Protein AF-0000000070993939 (afdb_homodimer)

pLDDT: mean 85.96, std 11.98, range [47.19, 97.12]

Foldseek 3Di:
DAKWKKKKKWAAQAADDDPDDPDDPVLQDDDQQPDDDDLPDPQSKDKAWDDCVRRVNCGGRRMIMIMMIHHDQHKDDKDADQTKMKMATQADKWWKWWADPVRDTDIDIDHHGDMDIDHHGTIIIIGD/DAKWKKKKKWAAQAADDDPDDPDDPVLQDDDQQPDDDDLPDPQSKDKAWDDCVRRVNCGGRRMIMIMMIHHDQHKDDKDADQTKMKMATQADKWWKWWADPVRDTDIDIDHHGDMDIDHHGTIIIIGD

Nearest PDB structures (foldseek):
  2uya-assembly1_A  TM=9.118E-01  e=3.464E-02  Bacillus subtilis
  2uyb-assembly1_A  TM=9.467E-01  e=5.667E-02  Bacillus subtilis
  2v09-assembly1_A  TM=9.123E-01  e=4.082E-02  Bacillus subtilis
  4met-assembly1_A  TM=9.064E-01  e=4.553E-02  Bacillus subtilis subsp. subtilis str. 168
  6tzp-assembly1_A  TM=9.103E-01  e=4.553E-02  Bacillus subtilis

Sequence (256 aa):
MGKVQATTLRYASRFRCRNPVNLEADDFVFSGLGVAGNTSNIFGVAVTFAIDLTFPALNGLGLSMSRLDVGVGGVVPIHSHGVSKLILVIEGLILAGFIDSNDQVYYETLTKGDIMIFPQSLRTSLPSMGKVQATTLRYASRFRCRNPVNLEADDFVFSGLGVAGNTSNIFGVAVTFAIDLTFPALNGLGLSMSRLDVGVGGVVPIHSHGVSKLILVIEGLILAGFIDSNDQVYYETLTKGDIMIFPQSLRTSLPS

Radius of gyration: 17.95 Å; Cα contacts (8 Å, |Δi|>4): 680; chains: 2; bounding box: 43×51×42 Å

Secondary structure (DSSP, 8-state):
---EEEEEEEE-S--------S--GGGGEE-GGGSPPP--STT-EEEEEE-TTT-GGGTTTTEEEEEEEE-TT-EEEEEE-SSEEEEEEEESEEEEEEE-TT--EEEEEEETT-EEEE-TT-EEEEE-/---EEEEEEEE----------S--GGGGEE-GGGSPPP--STT-EEEEEE-TTT-GGGTTTTEEEEEEEE-TT-EEEEE--SSEEEEEEEESEEEEEEE-TT--EEEEEEETT-EEEE-TT-EEEEE-

InterPro domains:
  IPR001929 Germin [cd02241] (10-122)
  IPR006045 Cupin 1 [PF00190] (32-122)
  IPR006045 Cupin 1 [SM00835] (31-128)
  IPR011051 RmlC-like cupin domain superfamily [SSF51182] (11-120)
  IPR014710 RmlC-like jelly roll fold [G3DSA:2.60.120.10] (3-125)

Organism: Chenopodium quinoa (NCBI:txid63459)

Structure (mmCIF, N/CA/C/O backbone):
data_AF-0000000070993939-model_v1
#
loop_
_entity.id
_entity.type
_entity.pdbx_description
1 polymer 'Cupin type-1 domain-containing protein'
#
loop_
_atom_site.group_PDB
_atom_site.id
_atom_site.type_symbol
_atom_site.label_atom_id
_atom_site.label_alt_id
_atom_site.label_comp_id
_atom_site.label_asym_id
_atom_site.label_entity_id
_atom_site.label_seq_id
_atom_site.pdbx_PDB_ins_code
_atom_site.Cartn_x
_atom_site.Cartn_y
_atom_site.Cartn_z
_atom_site.occupancy
_atom_site.B_iso_or_equiv
_atom_site.auth_seq_id
_atom_site.auth_comp_id
_atom_site.auth_asym_id
_atom_site.auth_atom_id
_atom_site.pdbx_PDB_model_num
ATOM 1 N N . MET A 1 1 ? 13.008 -12.258 -16.656 1 62.44 1 MET A N 1
ATOM 2 C CA . MET A 1 1 ? 12.289 -11.094 -16.141 1 62.44 1 MET A CA 1
ATOM 3 C C . MET A 1 1 ? 13.203 -10.188 -15.336 1 62.44 1 MET A C 1
ATOM 5 O O . MET A 1 1 ? 14.258 -10.633 -14.859 1 62.44 1 MET A O 1
ATOM 9 N N . GLY A 1 2 ? 13.289 -8.898 -15.562 1 75.88 2 GLY A N 1
ATOM 10 C CA . GLY A 1 2 ? 14.195 -7.957 -14.914 1 75.88 2 GLY A CA 1
ATOM 11 C C . GLY A 1 2 ? 13.93 -7.805 -13.43 1 75.88 2 GLY A C 1
ATOM 12 O O . GLY A 1 2 ? 13.297 -8.664 -12.812 1 75.88 2 GLY A O 1
ATOM 13 N N . LYS A 1 3 ? 14.648 -6.922 -12.797 1 89.94 3 LYS A N 1
ATOM 14 C CA . LYS A 1 3 ? 14.492 -6.625 -11.375 1 89.94 3 LYS A CA 1
ATOM 15 C C . LYS A 1 3 ? 13.102 -6.074 -11.078 1 89.94 3 LYS A C 1
ATOM 17 O O . LYS A 1 3 ? 12.547 -5.309 -11.875 1 89.94 3 LYS A O 1
ATOM 22 N N . VAL A 1 4 ? 12.523 -6.613 -9.977 1 93.88 4 VAL A N 1
ATOM 23 C CA . VAL A 1 4 ? 11.203 -6.16 -9.57 1 93.88 4 VAL A CA 1
ATOM 24 C C . VAL A 1 4 ? 11.25 -5.613 -8.148 1 93.88 4 VAL A C 1
ATOM 26 O O . VAL A 1 4 ? 11.969 -6.145 -7.293 1 93.88 4 VAL A O 1
ATOM 29 N N . GLN A 1 5 ? 10.57 -4.5 -7.941 1 95.38 5 GLN A N 1
ATOM 30 C CA . GLN A 1 5 ? 10.234 -4.023 -6.605 1 95.38 5 GLN A CA 1
ATOM 31 C C . GLN A 1 5 ? 8.727 -4.016 -6.391 1 95.38 5 GLN A C 1
ATOM 33 O O . GLN A 1 5 ? 7.977 -3.488 -7.219 1 95.38 5 GLN A O 1
ATOM 38 N N . ALA A 1 6 ? 8.32 -4.617 -5.293 1 96.44 6 ALA A N 1
ATOM 39 C CA . ALA A 1 6 ? 6.898 -4.574 -4.949 1 96.44 6 ALA A CA 1
ATOM 40 C C . ALA A 1 6 ? 6.703 -4.301 -3.461 1 96.44 6 ALA A C 1
ATOM 42 O O . ALA A 1 6 ? 7.609 -4.527 -2.658 1 96.44 6 ALA A O 1
ATOM 43 N N . THR A 1 7 ? 5.582 -3.719 -3.201 1 95.25 7 THR A N 1
ATOM 44 C CA . THR A 1 7 ? 5.141 -3.604 -1.814 1 95.25 7 THR A CA 1
ATOM 45 C C . THR A 1 7 ? 3.98 -4.555 -1.535 1 95.25 7 THR A C 1
ATOM 47 O O . THR A 1 7 ? 3.031 -4.629 -2.316 1 95.25 7 THR A O 1
ATOM 50 N N . THR A 1 8 ? 4.105 -5.254 -0.45 1 92.44 8 THR A N 1
ATOM 51 C CA . THR A 1 8 ? 3.045 -6.176 -0.06 1 92.44 8 THR A CA 1
ATOM 52 C C . THR A 1 8 ? 2.354 -5.699 1.214 1 92.44 8 THR A C 1
ATOM 54 O O . THR A 1 8 ? 3.014 -5.234 2.146 1 92.44 8 THR A O 1
ATOM 57 N N . LEU A 1 9 ? 1.045 -5.871 1.205 1 89.81 9 LEU A N 1
ATOM 58 C CA . LEU A 1 9 ? 0.217 -5.559 2.363 1 89.81 9 LEU A CA 1
ATOM 59 C C . LEU A 1 9 ? -0.5 -6.805 2.875 1 89.81 9 LEU A C 1
ATOM 61 O O . LEU A 1 9 ? -1.103 -7.543 2.092 1 89.81 9 LEU A O 1
ATOM 65 N N . ARG A 1 10 ? -0.349 -6.973 4.234 1 84.06 10 ARG A N 1
ATOM 66 C CA . ARG A 1 10 ? -1.095 -8.031 4.902 1 84.06 10 ARG A CA 1
ATOM 67 C C . ARG A 1 10 ? -2.084 -7.457 5.91 1 84.06 10 ARG A C 1
ATOM 69 O O . ARG A 1 10 ? -1.748 -6.539 6.66 1 84.06 10 ARG A O 1
ATOM 76 N N . TYR A 1 11 ? -3.244 -7.945 5.93 1 74.06 11 TYR A N 1
ATOM 77 C CA . TYR A 1 11 ? -4.297 -7.371 6.758 1 74.06 11 TYR A CA 1
ATOM 78 C C . TYR A 1 11 ? -4.828 -8.398 7.754 1 74.06 11 TYR A C 1
ATOM 80 O O . TYR A 1 11 ? -5.281 -9.477 7.363 1 74.06 11 TYR A O 1
ATOM 88 N N . ALA A 1 12 ? -4.418 -8.047 9.047 1 62.53 12 ALA A N 1
ATOM 89 C CA . ALA A 1 12 ? -4.938 -8.891 10.117 1 62.53 12 ALA A CA 1
ATOM 90 C C . ALA A 1 12 ? -5.961 -8.125 10.961 1 62.53 12 ALA A C 1
ATOM 92 O O . ALA A 1 12 ? -5.902 -6.898 11.062 1 62.53 12 ALA A O 1
ATOM 93 N N . SER A 1 13 ? -7.012 -8.695 11.43 1 50.69 13 SER A N 1
ATOM 94 C CA . SER A 1 13 ? -8.117 -8.133 12.203 1 50.69 13 SER A CA 1
ATOM 95 C C . SER A 1 13 ? -7.664 -7.734 13.602 1 50.69 13 SER A C 1
ATOM 97 O O . SER A 1 13 ? -8.43 -7.133 14.359 1 50.69 13 SER A O 1
ATOM 99 N N . ARG A 1 14 ? -6.527 -8.125 14.18 1 49.19 14 ARG A N 1
ATOM 100 C CA . ARG A 1 14 ? -6.406 -7.934 15.617 1 49.19 14 ARG A CA 1
ATOM 101 C C . ARG A 1 14 ? -5.578 -6.695 15.945 1 49.19 14 ARG A C 1
ATOM 103 O O . ARG A 1 14 ? -4.664 -6.34 15.195 1 49.19 14 ARG A O 1
ATOM 110 N N . PHE A 1 15 ? -6.09 -5.816 16.922 1 48.22 15 PHE A N 1
ATOM 111 C CA . PHE A 1 15 ? -5.582 -4.512 17.312 1 48.22 15 PHE A CA 1
ATOM 112 C C . PHE A 1 15 ? -4.789 -4.609 18.609 1 48.22 15 PHE A C 1
ATOM 114 O O . PHE A 1 15 ? -5.195 -5.309 19.547 1 48.22 15 PHE A O 1
ATOM 121 N N . ARG A 1 16 ? -3.449 -4.438 18.562 1 47.34 16 ARG A N 1
ATOM 122 C CA . ARG A 1 16 ? -2.863 -4.18 19.875 1 47.34 16 ARG A CA 1
ATOM 123 C C . ARG A 1 16 ? -2.76 -2.682 20.141 1 47.34 16 ARG A C 1
ATOM 125 O O . ARG A 1 16 ? -2.41 -1.908 19.25 1 47.34 16 ARG A O 1
ATOM 132 N N . CYS A 1 17 ? -3.316 -2.049 21.125 1 50.47 17 CYS A N 1
ATOM 133 C CA . CYS A 1 17 ? -3.307 -0.638 21.5 1 50.47 17 CYS A CA 1
ATOM 134 C C . CYS A 1 17 ? -2.076 -0.302 22.328 1 50.47 17 CYS A C 1
ATOM 136 O O . CYS A 1 17 ? -1.688 -1.073 23.203 1 50.47 17 CYS A O 1
ATOM 138 N N . ARG A 1 18 ? -1.203 0.491 21.719 1 53.56 18 ARG A N 1
ATOM 139 C CA . ARG A 1 18 ? -0.141 0.984 22.594 1 53.56 18 ARG A CA 1
ATOM 140 C C . ARG A 1 18 ? -0.495 2.352 23.172 1 53.56 18 ARG A C 1
ATOM 142 O O . ARG A 1 18 ? -1.236 3.117 22.547 1 53.56 18 ARG A O 1
ATOM 149 N N . ASN A 1 19 ? -0.344 2.584 24.406 1 53.5 19 ASN A N 1
ATOM 150 C CA . ASN A 1 19 ? -0.506 3.834 25.141 1 53.5 19 ASN A CA 1
ATOM 151 C C . ASN A 1 19 ? 0.637 4.805 24.859 1 53.5 19 ASN A C 1
ATOM 153 O O . ASN A 1 19 ? 1.684 4.746 25.5 1 53.5 19 ASN A O 1
ATOM 157 N N . PRO A 1 20 ? 0.606 5.539 23.656 1 56.12 20 PRO A N 1
ATOM 158 C CA . PRO A 1 20 ? 1.874 6.238 23.438 1 56.12 20 PRO A CA 1
ATOM 159 C C . PRO A 1 20 ? 1.976 7.539 24.234 1 56.12 20 PRO A C 1
ATOM 161 O O . PRO A 1 20 ? 1.04 8.344 24.234 1 56.12 20 PRO A O 1
ATOM 164 N N . VAL A 1 21 ? 2.801 7.633 25.188 1 64.62 21 VAL A N 1
ATOM 165 C CA . VAL A 1 21 ? 3.203 8.891 25.797 1 64.62 21 VAL A CA 1
ATOM 166 C C . VAL A 1 21 ? 4.344 9.516 25 1 64.62 21 VAL A C 1
ATOM 168 O O . VAL A 1 21 ? 5.168 8.805 24.422 1 64.62 21 VAL A O 1
ATOM 171 N N . ASN A 1 22 ? 4.402 10.953 24.656 1 77.75 22 ASN A N 1
ATOM 172 C CA . ASN A 1 22 ? 5.453 11.797 24.094 1 77.75 22 ASN A CA 1
ATOM 173 C C . ASN A 1 22 ? 5.773 11.398 22.656 1 77.75 22 ASN A C 1
ATOM 175 O O . ASN A 1 22 ? 6.938 11.203 22.297 1 77.75 22 ASN A O 1
ATOM 179 N N . LEU A 1 23 ? 4.801 11.281 21.938 1 83.38 23 LEU A N 1
ATOM 180 C CA . LEU A 1 23 ? 4.992 10.875 20.562 1 83.38 23 LEU A CA 1
ATOM 181 C C . LEU A 1 23 ? 5.547 12.023 19.719 1 83.38 23 LEU A C 1
ATOM 183 O O . LEU A 1 23 ? 5.215 13.188 19.969 1 83.38 23 LEU A O 1
ATOM 187 N N . GLU A 1 24 ? 6.531 11.672 18.844 1 88.5 24 GLU A N 1
ATOM 188 C CA . GLU A 1 24 ? 7.078 12.578 17.828 1 88.5 24 GLU A CA 1
ATOM 189 C C . GLU A 1 24 ? 6.73 12.109 16.422 1 88.5 24 GLU A C 1
ATOM 191 O O . GLU A 1 24 ? 6.238 10.992 16.234 1 88.5 24 GLU A O 1
ATOM 196 N N . ALA A 1 25 ? 6.984 13.016 15.438 1 88.62 25 ALA A N 1
ATOM 197 C CA . ALA A 1 25 ? 6.656 12.719 14.047 1 88.62 25 ALA A CA 1
ATOM 198 C C . ALA A 1 25 ? 7.32 11.422 13.594 1 88.62 25 ALA A C 1
ATOM 200 O O . ALA A 1 25 ? 6.719 10.625 12.867 1 88.62 25 ALA A O 1
ATOM 201 N N . ASP A 1 26 ? 8.547 11.195 14.078 1 90.31 26 ASP A N 1
ATOM 202 C CA . ASP A 1 26 ? 9.312 10.031 13.656 1 90.31 26 ASP A CA 1
ATOM 203 C C . ASP A 1 26 ? 8.641 8.734 14.102 1 90.31 26 ASP A C 1
ATOM 205 O O . ASP A 1 26 ? 8.883 7.668 13.531 1 90.31 26 ASP A O 1
ATOM 209 N N . ASP A 1 27 ? 7.793 8.852 15.109 1 89.62 27 ASP A N 1
ATOM 210 C CA . ASP A 1 27 ? 7.09 7.668 15.602 1 89.62 27 ASP A CA 1
ATOM 211 C C . ASP A 1 27 ? 6.043 7.195 14.594 1 89.62 27 ASP A C 1
ATOM 213 O O . ASP A 1 27 ? 5.559 6.066 14.68 1 89.62 27 ASP A O 1
ATOM 217 N N . PHE A 1 28 ? 5.789 8.023 13.664 1 91.5 28 PHE A N 1
ATOM 218 C CA . PHE A 1 28 ? 4.738 7.699 12.703 1 91.5 28 PHE A CA 1
ATOM 219 C C . PHE A 1 28 ? 5.332 7.43 11.32 1 91.5 28 PHE A C 1
ATOM 221 O O . PHE A 1 28 ? 4.598 7.285 10.344 1 91.5 28 PHE A O 1
ATOM 228 N N . VAL A 1 29 ? 6.684 7.395 11.25 1 94.06 29 VAL A N 1
ATOM 229 C CA . VAL A 1 29 ? 7.355 7.211 9.969 1 94.06 29 VAL A CA 1
ATOM 230 C C . VAL A 1 29 ? 8.227 5.961 10.016 1 94.06 29 VAL A C 1
ATOM 232 O O . VAL A 1 29 ? 8.898 5.699 11.016 1 94.06 29 VAL A O 1
ATOM 235 N N . PHE A 1 30 ? 8.18 5.207 9.008 1 94.88 30 PHE A N 1
ATOM 236 C CA . PHE A 1 30 ? 9.094 4.09 8.805 1 94.88 30 PHE A CA 1
ATOM 237 C C . PHE A 1 30 ? 9.844 4.238 7.488 1 94.88 30 PHE A C 1
ATOM 239 O O . PHE A 1 30 ? 9.227 4.426 6.438 1 94.88 30 PHE A O 1
ATOM 246 N N . SER A 1 31 ? 11.195 4.07 7.449 1 94.62 31 SER A N 1
ATOM 247 C CA . SER A 1 31 ? 12.016 4.324 6.27 1 94.62 31 SER A CA 1
ATOM 248 C C . SER A 1 31 ? 12.656 3.043 5.75 1 94.62 31 SER A C 1
ATOM 250 O O . SER A 1 31 ? 13.422 3.07 4.785 1 94.62 31 SER A O 1
ATOM 252 N N . GLY A 1 32 ? 12.383 2.01 6.266 1 90.56 32 GLY A N 1
ATOM 253 C CA . GLY A 1 32 ? 13.062 0.765 5.941 1 90.56 32 GLY A CA 1
ATOM 254 C C . GLY A 1 32 ? 12.688 0.223 4.574 1 90.56 32 GLY A C 1
ATOM 255 O O . GLY A 1 32 ? 13.406 -0.609 4.012 1 90.56 32 GLY A O 1
ATOM 256 N N . LEU A 1 33 ? 11.641 0.718 3.939 1 94.5 33 LEU A N 1
ATOM 257 C CA . LEU A 1 33 ? 11.156 0.151 2.684 1 94.5 33 LEU A CA 1
ATOM 258 C C . LEU A 1 33 ? 11.812 0.841 1.49 1 94.5 33 LEU A C 1
ATOM 260 O O . LEU A 1 33 ? 11.547 0.48 0.341 1 94.5 33 LEU A O 1
ATOM 264 N N . GLY A 1 34 ? 12.664 1.746 1.693 1 93.62 34 GLY A N 1
ATOM 265 C CA . GLY A 1 34 ? 13.273 2.508 0.619 1 93.62 34 GLY A CA 1
ATOM 266 C C . GLY A 1 34 ? 14.586 1.913 0.139 1 93.62 34 GLY A C 1
ATOM 267 O O . GLY A 1 34 ? 15.141 2.352 -0.872 1 93.62 34 GLY A O 1
ATOM 268 N N . VAL A 1 35 ? 15.047 0.938 0.811 1 93.38 35 VAL A N 1
ATOM 269 C CA . VAL A 1 35 ? 16.344 0.363 0.495 1 93.38 35 VAL A CA 1
ATOM 270 C C . VAL A 1 35 ? 16.172 -1.022 -0.121 1 93.38 35 VAL A C 1
ATOM 272 O O . VAL A 1 35 ? 15.484 -1.875 0.446 1 93.38 35 VAL A O 1
ATOM 275 N N . ALA A 1 36 ? 16.812 -1.137 -1.266 1 94.62 36 ALA A N 1
ATOM 276 C CA . ALA A 1 36 ? 16.734 -2.441 -1.917 1 94.62 36 ALA A CA 1
ATOM 277 C C . ALA A 1 36 ? 17.391 -3.521 -1.069 1 94.62 36 ALA A C 1
ATOM 279 O O . ALA A 1 36 ? 18.453 -3.293 -0.489 1 94.62 36 ALA A O 1
ATOM 280 N N . GLY A 1 37 ? 16.734 -4.66 -1.001 1 95 37 GLY A N 1
ATOM 281 C CA . GLY A 1 37 ? 17.344 -5.797 -0.338 1 95 37 GLY A CA 1
ATOM 282 C C . GLY A 1 37 ? 18.359 -6.52 -1.209 1 95 37 GLY A C 1
ATOM 283 O O . GLY A 1 37 ? 18.406 -6.301 -2.422 1 95 37 GLY A O 1
ATOM 284 N N . ASN A 1 38 ? 19.109 -7.363 -0.553 1 95.44 38 ASN A N 1
ATOM 285 C CA . ASN A 1 38 ? 20.109 -8.156 -1.257 1 95.44 38 ASN A CA 1
ATOM 286 C C . ASN A 1 38 ? 19.484 -9.383 -1.915 1 95.44 38 ASN A C 1
ATOM 288 O O . ASN A 1 38 ? 19.031 -10.305 -1.227 1 95.44 38 ASN A O 1
ATOM 292 N N . THR A 1 39 ? 19.578 -9.406 -3.242 1 95.19 39 THR A N 1
ATOM 293 C CA . THR A 1 39 ? 18.938 -10.508 -3.955 1 95.19 39 THR A CA 1
ATOM 294 C C . THR A 1 39 ? 19.984 -11.516 -4.43 1 95.19 39 THR A C 1
ATOM 296 O O . THR A 1 39 ? 19.672 -12.398 -5.238 1 95.19 39 THR A O 1
ATOM 299 N N . SER A 1 40 ? 21.172 -11.289 -4.008 1 94.06 40 SER A N 1
ATOM 300 C CA . SER A 1 40 ? 22.219 -12.266 -4.32 1 94.06 40 SER A CA 1
ATOM 301 C C . SER A 1 40 ? 22.141 -13.477 -3.396 1 94.06 40 SER A C 1
ATOM 303 O O . SER A 1 40 ? 22.969 -13.625 -2.492 1 94.06 40 SER A O 1
ATOM 305 N N . ASN A 1 41 ? 21.203 -14.312 -3.412 1 93.25 41 ASN A N 1
ATOM 306 C CA . ASN A 1 41 ? 20.953 -15.539 -2.668 1 93.25 41 ASN A CA 1
ATOM 307 C C . ASN A 1 41 ? 20.312 -16.609 -3.547 1 93.25 41 ASN A C 1
ATOM 309 O O . ASN A 1 41 ? 20.062 -16.375 -4.73 1 93.25 41 ASN A O 1
ATOM 313 N N . ILE A 1 42 ? 20.109 -17.75 -3.064 1 90.31 42 ILE A N 1
ATOM 314 C CA . ILE A 1 42 ? 19.719 -18.906 -3.871 1 90.31 42 ILE A CA 1
ATOM 315 C C . ILE A 1 42 ? 18.312 -18.688 -4.441 1 90.31 42 ILE A C 1
ATOM 317 O O . ILE A 1 42 ? 17.969 -19.25 -5.48 1 90.31 42 ILE A O 1
ATOM 321 N N . PHE A 1 43 ? 17.438 -17.875 -3.906 1 90.69 43 PHE A N 1
ATOM 322 C CA . PHE A 1 43 ? 16.078 -17.656 -4.383 1 90.69 43 PHE A CA 1
ATOM 323 C C . PHE A 1 43 ? 16.016 -16.406 -5.246 1 90.69 43 PHE A C 1
ATOM 325 O O . PHE A 1 43 ? 15.039 -16.203 -5.98 1 90.69 43 PHE A O 1
ATOM 332 N N . GLY A 1 44 ? 17.047 -15.469 -5.105 1 94.75 44 GLY A N 1
ATOM 333 C CA . GLY A 1 44 ? 17.078 -14.227 -5.871 1 94.75 44 GLY A CA 1
ATOM 334 C C . GLY A 1 44 ? 16.047 -13.211 -5.398 1 94.75 44 GLY A C 1
ATOM 335 O O . GLY A 1 44 ? 15.523 -12.438 -6.195 1 94.75 44 GLY A O 1
ATOM 336 N N . VAL A 1 45 ? 15.656 -13.359 -4.102 1 95.12 45 VAL A N 1
ATOM 337 C CA . VAL A 1 45 ? 14.609 -12.477 -3.59 1 95.12 45 VAL A CA 1
ATOM 338 C C . VAL A 1 45 ? 15.008 -11.953 -2.213 1 95.12 45 VAL A C 1
ATOM 340 O O . VAL A 1 45 ? 15.828 -12.562 -1.521 1 95.12 45 VAL A O 1
ATOM 343 N N . ALA A 1 46 ? 14.547 -10.789 -1.894 1 96.06 46 ALA A N 1
ATOM 344 C CA . ALA A 1 46 ? 14.719 -10.188 -0.571 1 96.06 46 ALA A CA 1
ATOM 345 C C . ALA A 1 46 ? 13.43 -9.531 -0.092 1 96.06 46 ALA A C 1
ATOM 347 O O . ALA A 1 46 ? 12.742 -8.867 -0.869 1 96.06 46 ALA A O 1
ATOM 348 N N . VAL A 1 47 ? 13.109 -9.766 1.189 1 94.94 47 VAL A N 1
ATOM 349 C CA . VAL A 1 47 ? 11.922 -9.164 1.787 1 94.94 47 VAL A CA 1
ATOM 350 C C . VAL A 1 47 ? 12.328 -8.305 2.984 1 94.94 47 VAL A C 1
ATOM 352 O O . VAL A 1 47 ? 13.078 -8.758 3.852 1 94.94 47 VAL A O 1
ATOM 355 N 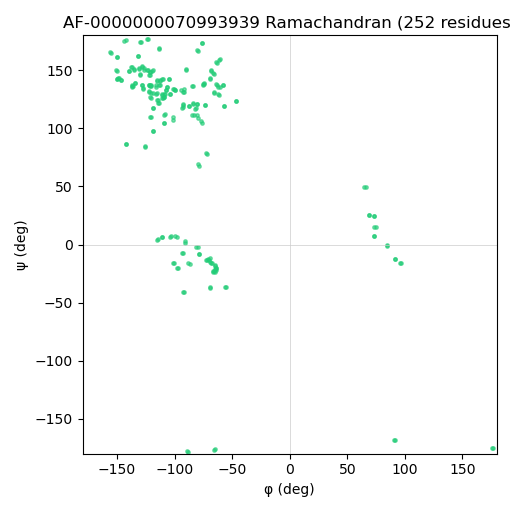N . THR A 1 48 ? 11.922 -7.07 2.992 1 95.88 48 THR A N 1
ATOM 356 C CA . THR A 1 48 ? 12.055 -6.172 4.137 1 95.88 48 THR A CA 1
ATOM 357 C C . THR A 1 48 ? 10.688 -5.91 4.773 1 95.88 48 THR A C 1
ATOM 359 O O . THR A 1 48 ? 9.766 -5.441 4.105 1 95.88 48 THR A O 1
ATOM 362 N N . PHE A 1 49 ? 10.617 -6.098 6.102 1 94 49 PHE A N 1
ATOM 363 C CA . PHE A 1 49 ? 9.312 -6.062 6.754 1 94 49 PHE A CA 1
ATOM 364 C C . PHE A 1 49 ? 9.141 -4.773 7.551 1 94 49 PHE A C 1
ATOM 366 O O . PHE A 1 49 ? 10.078 -4.309 8.203 1 94 49 PHE A O 1
ATOM 373 N N . ALA A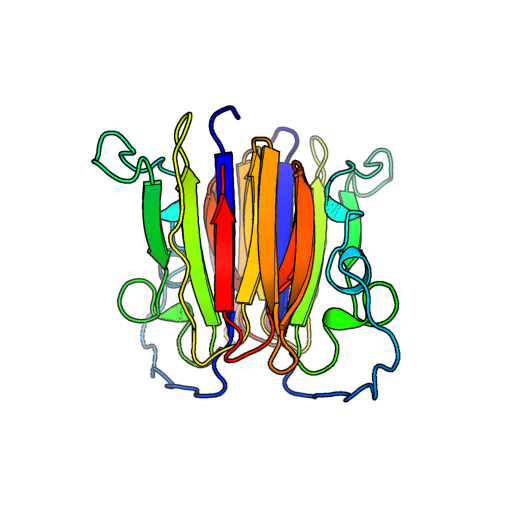 1 50 ? 7.957 -4.207 7.375 1 93.06 50 ALA A N 1
ATOM 374 C CA . ALA A 1 50 ? 7.426 -3.221 8.312 1 93.06 50 ALA A CA 1
ATOM 375 C C . ALA A 1 50 ? 6.262 -3.797 9.117 1 93.06 50 ALA A C 1
ATOM 377 O O . ALA A 1 50 ? 5.145 -3.914 8.602 1 93.06 50 ALA A O 1
ATOM 378 N N . ILE A 1 51 ? 6.555 -4.121 10.391 1 89.56 51 ILE A N 1
ATOM 379 C CA . ILE A 1 51 ? 5.562 -4.711 11.281 1 89.56 51 ILE A CA 1
ATOM 380 C C . ILE A 1 51 ? 5.523 -3.932 12.594 1 89.56 51 ILE A C 1
ATOM 382 O O . ILE A 1 51 ? 6.332 -3.029 12.812 1 89.56 51 ILE A O 1
ATOM 386 N N . ASP A 1 52 ? 4.574 -4.328 13.383 1 84.12 52 ASP A N 1
ATOM 387 C CA . ASP A 1 52 ? 4.352 -3.531 14.578 1 84.12 52 ASP A CA 1
ATOM 388 C C . ASP A 1 52 ? 5.562 -3.584 15.508 1 84.12 52 ASP A C 1
ATOM 390 O O . ASP A 1 52 ? 5.777 -2.674 16.312 1 84.12 52 ASP A O 1
ATOM 394 N N . LEU A 1 53 ? 6.383 -4.602 15.422 1 83.12 53 LEU A N 1
ATOM 395 C CA . LEU A 1 53 ? 7.574 -4.707 16.266 1 83.12 53 LEU A CA 1
ATOM 396 C C . LEU A 1 53 ? 8.609 -3.654 15.875 1 83.12 53 LEU A C 1
ATOM 398 O O . LEU A 1 53 ? 9.273 -3.082 16.734 1 83.12 53 LEU A O 1
ATOM 402 N N . THR A 1 54 ? 8.758 -3.324 14.578 1 86.38 54 THR A N 1
ATOM 403 C CA . THR A 1 54 ? 9.758 -2.373 14.102 1 86.38 54 THR A CA 1
ATOM 404 C C . THR A 1 54 ? 9.117 -1.014 13.828 1 86.38 54 THR A C 1
ATOM 406 O O . THR A 1 54 ? 9.82 -0.005 13.719 1 86.38 54 THR A O 1
ATOM 409 N N . PHE A 1 55 ? 7.84 -1.014 13.742 1 89.19 55 PHE A N 1
ATOM 410 C CA . PHE A 1 55 ? 7.059 0.19 13.477 1 89.19 55 PHE A CA 1
ATOM 411 C C . PHE A 1 55 ? 5.766 0.183 14.281 1 89.19 55 PHE A C 1
ATOM 413 O O . PHE A 1 55 ? 4.699 -0.13 13.75 1 89.19 55 PHE A O 1
ATOM 420 N N . PRO A 1 56 ? 5.781 0.628 15.445 1 85 56 PRO A N 1
ATOM 421 C CA . PRO A 1 56 ? 4.664 0.487 16.375 1 85 56 PRO A CA 1
ATOM 422 C C . PRO A 1 56 ? 3.41 1.226 15.914 1 85 56 PRO A C 1
ATOM 424 O O . PRO A 1 56 ? 2.299 0.874 16.312 1 85 56 PRO A O 1
ATOM 427 N N . ALA A 1 57 ? 3.535 2.135 15.078 1 84.56 57 ALA A N 1
ATOM 428 C CA . ALA A 1 57 ? 2.379 2.893 14.609 1 84.56 57 ALA A CA 1
ATOM 429 C C . ALA A 1 57 ? 1.407 1.998 13.844 1 84.56 57 ALA A C 1
ATOM 431 O O . ALA A 1 57 ? 0.244 2.359 13.648 1 84.56 57 ALA A O 1
ATOM 432 N N . 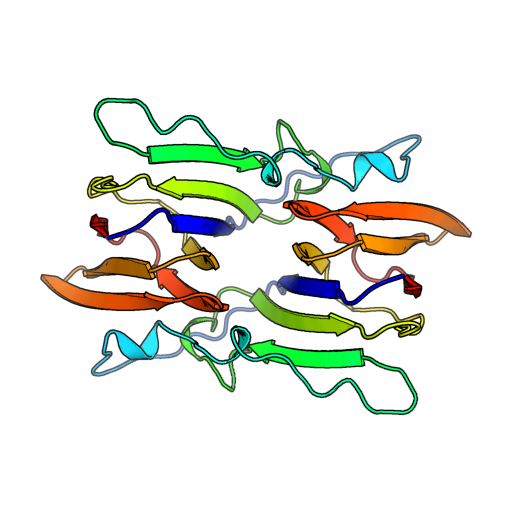LEU A 1 58 ? 1.877 0.877 13.43 1 83.94 58 LEU A N 1
ATOM 433 C CA . LEU A 1 58 ? 1.015 -0.074 12.734 1 83.94 58 LEU A CA 1
ATOM 434 C C . LEU A 1 58 ? 0.15 -0.846 13.727 1 83.94 58 LEU A C 1
ATOM 436 O O . LEU A 1 58 ? -0.795 -1.531 13.328 1 83.94 58 LEU A O 1
ATOM 440 N N . ASN A 1 59 ? 0.469 -0.624 14.953 1 76.88 59 ASN A N 1
ATOM 441 C CA . ASN A 1 59 ? -0.26 -1.366 15.977 1 76.88 59 ASN A CA 1
ATOM 442 C C . ASN A 1 59 ? -1.752 -1.045 15.945 1 76.88 59 ASN A C 1
ATOM 444 O O . ASN A 1 59 ? -2.139 0.123 15.883 1 76.88 59 ASN A O 1
ATOM 448 N N . GLY A 1 60 ? -2.549 -2.078 15.906 1 72.5 60 GLY A N 1
ATOM 449 C CA . GLY A 1 60 ? -3.988 -1.889 15.969 1 72.5 60 GLY A CA 1
ATOM 450 C C . GLY A 1 60 ? -4.633 -1.763 14.602 1 72.5 60 GLY A C 1
ATOM 451 O O . GLY A 1 60 ? -5.859 -1.771 14.484 1 72.5 60 GLY A O 1
ATOM 452 N N . LEU A 1 61 ? -3.887 -1.594 13.609 1 73.69 61 LEU A N 1
ATOM 453 C CA . LEU A 1 61 ? -4.457 -1.43 12.273 1 73.69 61 LEU A CA 1
ATOM 454 C C . LEU A 1 61 ? -4.68 -2.783 11.609 1 73.69 61 LEU A C 1
ATOM 456 O O . LEU A 1 61 ? -5.398 -2.877 10.609 1 73.69 61 LEU A O 1
ATOM 460 N N . GLY A 1 62 ? -4.031 -3.797 12.172 1 76 62 GLY A N 1
ATOM 461 C CA . GLY A 1 62 ? -4.141 -5.113 11.562 1 76 62 GLY A CA 1
ATOM 462 C C . GLY A 1 62 ? -3.443 -5.207 10.219 1 76 62 GLY A C 1
ATOM 463 O O . GLY A 1 62 ? -3.887 -5.938 9.328 1 76 62 GLY A O 1
ATOM 464 N N . LEU A 1 63 ? -2.471 -4.336 10.094 1 80.5 63 LEU A N 1
ATOM 465 C CA . LEU A 1 63 ? -1.776 -4.262 8.812 1 80.5 63 LEU A CA 1
ATOM 466 C C . LEU A 1 63 ? -0.286 -4.535 8.984 1 80.5 63 LEU A C 1
ATOM 468 O O . LEU A 1 63 ? 0.308 -4.145 9.992 1 80.5 63 LEU A O 1
ATOM 472 N N . SER A 1 64 ? 0.283 -5.293 8.109 1 86.94 64 SER A N 1
ATOM 473 C CA . SER A 1 64 ? 1.729 -5.355 7.918 1 86.94 64 SER A CA 1
ATOM 474 C C . SER A 1 64 ? 2.111 -5.043 6.473 1 86.94 64 SER A C 1
ATOM 476 O O . SER A 1 64 ? 1.327 -5.277 5.555 1 86.94 64 SER A O 1
ATOM 478 N N . MET A 1 65 ? 3.283 -4.5 6.359 1 92.75 65 MET A N 1
ATOM 479 C CA . MET A 1 65 ? 3.785 -4.152 5.031 1 92.75 65 MET A CA 1
ATOM 480 C C . MET A 1 65 ? 5.18 -4.73 4.812 1 92.75 65 MET A C 1
ATOM 482 O O . MET A 1 65 ? 5.902 -5.004 5.77 1 92.75 65 MET A O 1
ATOM 486 N N . SER A 1 66 ? 5.48 -4.949 3.521 1 95.12 66 SER A N 1
ATOM 487 C CA . SER A 1 66 ? 6.84 -5.375 3.199 1 95.12 66 SER A CA 1
ATOM 488 C C . SER A 1 66 ? 7.246 -4.918 1.804 1 95.12 66 SER A C 1
ATOM 490 O O . SER A 1 66 ? 6.395 -4.73 0.933 1 95.12 66 SER A O 1
ATOM 492 N N . ARG A 1 67 ? 8.477 -4.711 1.721 1 96.62 67 ARG A N 1
ATOM 493 C CA . ARG A 1 67 ? 9.102 -4.535 0.412 1 96.62 67 ARG A CA 1
ATOM 494 C C . ARG A 1 67 ? 9.625 -5.863 -0.123 1 96.62 67 ARG A C 1
ATOM 496 O O . ARG A 1 67 ? 10.344 -6.582 0.58 1 96.62 67 ARG A O 1
ATOM 503 N N . LEU A 1 68 ? 9.328 -6.18 -1.326 1 96.25 68 LEU A N 1
ATOM 504 C CA . LEU A 1 68 ? 9.82 -7.359 -2.031 1 96.25 68 LEU A CA 1
ATOM 505 C C . LEU A 1 68 ? 10.719 -6.957 -3.197 1 96.25 68 LEU A C 1
ATOM 507 O O . LEU A 1 68 ? 10.305 -6.199 -4.074 1 96.25 68 LEU A O 1
ATOM 511 N N . ASP A 1 69 ? 11.922 -7.434 -3.162 1 96.88 69 ASP A N 1
ATOM 512 C CA . ASP A 1 69 ? 12.852 -7.293 -4.277 1 96.88 69 ASP A CA 1
ATOM 513 C C . ASP A 1 69 ? 13.102 -8.641 -4.953 1 96.88 69 ASP A C 1
ATOM 515 O O . ASP A 1 69 ? 13.492 -9.609 -4.297 1 96.88 69 ASP A O 1
ATOM 519 N N . VAL A 1 70 ? 12.898 -8.648 -6.223 1 95.62 70 VAL A N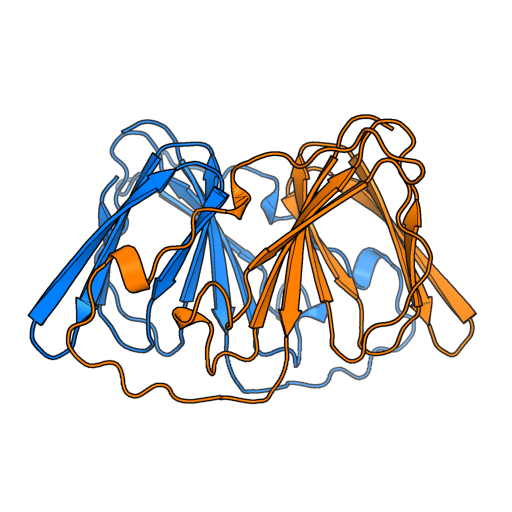 1
ATOM 520 C CA . VAL A 1 70 ? 13.141 -9.859 -7.004 1 95.62 70 VAL A CA 1
ATOM 521 C C . VAL A 1 70 ? 14.219 -9.586 -8.055 1 95.62 70 VAL A C 1
ATOM 523 O O . VAL A 1 70 ? 14.039 -8.727 -8.922 1 95.62 70 VAL A O 1
ATOM 526 N N . GLY A 1 71 ? 15.289 -10.297 -7.926 1 94.81 71 GLY A N 1
ATOM 527 C CA . GLY A 1 71 ? 16.344 -10.195 -8.922 1 94.81 71 GLY A CA 1
ATOM 528 C C . GLY A 1 71 ? 16.016 -10.938 -10.211 1 94.81 71 GLY A C 1
ATOM 529 O O . GLY A 1 71 ? 14.984 -11.602 -10.305 1 94.81 71 GLY A O 1
ATOM 530 N N . VAL A 1 72 ? 16.906 -10.742 -11.172 1 91.75 72 VAL A N 1
ATOM 531 C CA . VAL A 1 72 ? 16.734 -11.453 -12.438 1 91.75 72 VAL A CA 1
ATOM 532 C C . VAL A 1 72 ? 16.688 -12.961 -12.172 1 91.75 72 VAL A C 1
ATOM 534 O O . VAL A 1 72 ? 17.609 -13.523 -11.57 1 91.75 72 VAL A O 1
ATOM 537 N N . GLY A 1 73 ? 15.531 -13.555 -12.555 1 88.88 73 GLY A N 1
ATOM 538 C CA . GLY A 1 73 ? 15.391 -14.992 -12.367 1 88.88 73 GLY A CA 1
ATOM 539 C C . GLY A 1 73 ? 14.93 -15.367 -10.977 1 88.88 73 GLY A C 1
ATOM 540 O O . GLY A 1 73 ? 14.82 -16.547 -10.648 1 88.88 73 GLY A O 1
ATOM 541 N N . GLY A 1 74 ? 14.734 -14.414 -10.133 1 91.88 74 GLY A N 1
ATOM 542 C CA . GLY A 1 74 ? 14.266 -14.688 -8.781 1 91.88 74 GLY A CA 1
ATOM 543 C C . GLY A 1 74 ? 12.859 -15.25 -8.734 1 91.88 74 GLY A C 1
ATOM 544 O O . GLY A 1 74 ? 12.039 -14.961 -9.602 1 91.88 74 GLY A O 1
ATOM 545 N N . VAL A 1 75 ? 12.633 -16.125 -7.727 1 87.25 75 VAL A N 1
ATOM 546 C CA . VAL A 1 75 ? 11.312 -16.734 -7.594 1 87.25 75 VAL A CA 1
ATOM 547 C C . VAL A 1 75 ? 10.891 -16.75 -6.125 1 87.25 75 VAL A C 1
ATOM 549 O O . VAL A 1 75 ? 11.703 -17.016 -5.238 1 87.25 75 VAL A O 1
ATOM 552 N N . VAL A 1 76 ? 9.625 -16.375 -5.969 1 89 76 VAL A N 1
ATOM 553 C CA . VAL A 1 76 ? 9.039 -16.594 -4.648 1 89 76 VAL A CA 1
ATOM 554 C C . VAL A 1 76 ? 8.336 -17.953 -4.598 1 89 76 VAL A C 1
ATOM 556 O O . VAL A 1 76 ? 7.383 -18.188 -5.34 1 89 76 VAL A O 1
ATOM 559 N N . PRO A 1 77 ? 8.781 -18.766 -3.785 1 85.81 77 PRO A N 1
ATOM 560 C CA . PRO A 1 77 ? 8.164 -20.094 -3.742 1 85.81 77 PRO A CA 1
ATOM 561 C C . PRO A 1 77 ? 6.68 -20.047 -3.375 1 85.81 77 PRO A C 1
ATOM 563 O O . PRO A 1 77 ? 6.234 -19.094 -2.729 1 85.81 77 PRO A O 1
ATOM 566 N N . ILE A 1 78 ? 6.059 -21.125 -3.773 1 85.12 78 ILE A N 1
ATOM 567 C CA . ILE A 1 78 ? 4.645 -21.25 -3.441 1 85.12 78 ILE A CA 1
ATOM 568 C C . ILE A 1 78 ? 4.477 -21.359 -1.927 1 85.12 78 ILE A C 1
ATOM 570 O O . ILE A 1 78 ? 5.223 -22.094 -1.265 1 85.12 78 ILE A O 1
ATOM 574 N N . HIS A 1 79 ? 3.57 -20.531 -1.349 1 87.62 79 HIS A N 1
ATOM 575 C CA . HIS A 1 79 ? 3.277 -20.562 0.08 1 87.62 79 HIS A CA 1
ATOM 576 C C . HIS A 1 79 ? 1.874 -20.031 0.364 1 87.62 79 HIS A C 1
ATOM 578 O O . HIS A 1 79 ? 1.184 -19.578 -0.548 1 87.62 79 HIS A O 1
ATOM 584 N N . SER A 1 80 ? 1.43 -20.328 1.582 1 83.31 80 SER A N 1
ATOM 585 C CA . SER A 1 80 ? 0.125 -19.812 2.004 1 83.31 80 SER A CA 1
ATOM 586 C C . SER A 1 80 ? 0.25 -18.906 3.223 1 83.31 80 SER A C 1
ATOM 588 O O . SER A 1 80 ? 1.232 -18.984 3.963 1 83.31 80 SER A O 1
ATOM 590 N N . HIS A 1 81 ? -0.658 -18 3.238 1 79.19 81 HIS A N 1
ATOM 591 C CA . HIS A 1 81 ? -0.73 -17.109 4.387 1 79.19 81 HIS A CA 1
ATOM 592 C C . HIS A 1 81 ? -2.133 -17.094 4.984 1 79.19 81 HIS A C 1
ATOM 594 O O . HIS A 1 81 ? -3.119 -17.297 4.27 1 79.19 81 HIS A O 1
ATOM 600 N N . GLY A 1 82 ? -2.184 -16.828 6.281 1 79.5 82 GLY A N 1
ATOM 601 C CA . GLY A 1 82 ? -3.438 -16.859 7.016 1 79.5 82 GLY A CA 1
ATOM 602 C C . GLY A 1 82 ? -4.25 -15.586 6.848 1 79.5 82 GLY A C 1
ATOM 603 O O . GLY A 1 82 ? -5.336 -15.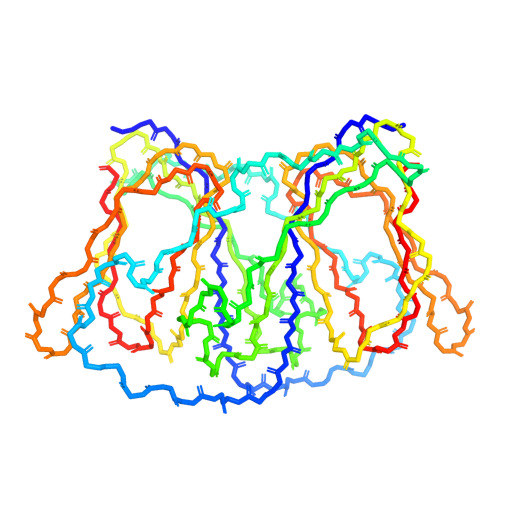453 7.422 1 79.5 82 GLY A O 1
ATOM 604 N N . VAL A 1 83 ? -3.719 -14.695 6.145 1 81.31 83 VAL A N 1
ATOM 605 C CA . VAL A 1 83 ? -4.426 -13.438 5.957 1 81.31 83 VAL A CA 1
ATOM 606 C C . VAL A 1 83 ? -4.445 -13.07 4.473 1 81.31 83 VAL A C 1
ATOM 608 O O . VAL A 1 83 ? -3.725 -13.672 3.672 1 81.31 83 VAL A O 1
ATOM 611 N N . SER A 1 84 ? -5.34 -12.172 4.09 1 84.25 84 SER A N 1
ATOM 612 C CA . SER A 1 84 ? -5.324 -11.656 2.727 1 84.25 84 SER A CA 1
ATOM 613 C C . SER A 1 84 ? -4.094 -10.789 2.479 1 84.25 84 SER A C 1
ATOM 615 O O . SER A 1 84 ? -3.592 -10.133 3.396 1 84.25 84 SER A O 1
ATOM 617 N N . LYS A 1 85 ? -3.719 -10.844 1.256 1 88.75 85 LYS A N 1
ATOM 618 C CA . LYS A 1 85 ? -2.535 -10.094 0.85 1 88.75 85 LYS A CA 1
ATOM 619 C C . LYS A 1 85 ? -2.816 -9.25 -0.391 1 88.75 85 LYS A C 1
ATOM 621 O O . LYS A 1 85 ? -3.619 -9.641 -1.242 1 88.75 85 LYS A O 1
ATOM 626 N N . LEU A 1 86 ? -2.217 -8.172 -0.438 1 91.94 86 LEU A N 1
ATOM 627 C CA . LEU A 1 86 ? -2.23 -7.305 -1.614 1 91.94 86 LEU A CA 1
ATOM 628 C C . LEU A 1 86 ? -0.811 -6.938 -2.035 1 91.94 86 LEU A C 1
ATOM 630 O O . LEU A 1 86 ? 0.025 -6.605 -1.19 1 91.94 86 LEU A O 1
ATOM 634 N N . ILE A 1 87 ? -0.513 -7.031 -3.336 1 94.94 87 ILE A N 1
ATOM 635 C CA . ILE A 1 87 ? 0.784 -6.594 -3.844 1 94.94 87 ILE A CA 1
ATOM 636 C C . ILE A 1 87 ? 0.601 -5.375 -4.742 1 94.94 87 ILE A C 1
ATOM 638 O O . ILE A 1 87 ? -0.363 -5.297 -5.508 1 94.94 87 ILE A O 1
ATOM 642 N N . LEU A 1 88 ? 1.458 -4.414 -4.598 1 96.56 88 LEU A N 1
ATOM 643 C CA . LEU A 1 88 ? 1.62 -3.277 -5.496 1 96.56 88 LEU A CA 1
ATOM 644 C C . LEU A 1 88 ? 2.984 -3.312 -6.18 1 96.56 88 LEU A C 1
ATOM 646 O O . LEU A 1 88 ? 4.02 -3.285 -5.508 1 96.56 88 LEU A O 1
ATOM 650 N N . VAL A 1 89 ? 2.984 -3.285 -7.484 1 97.06 89 VAL A N 1
ATOM 651 C CA . VAL A 1 89 ? 4.254 -3.262 -8.203 1 97.06 89 VAL A CA 1
ATOM 652 C C . VAL A 1 89 ? 4.77 -1.827 -8.289 1 97.06 89 VAL A C 1
ATOM 654 O O . VAL A 1 89 ? 4.094 -0.952 -8.836 1 97.06 89 VAL A O 1
ATOM 657 N N . ILE A 1 90 ? 5.895 -1.669 -7.773 1 97.06 90 ILE A N 1
ATOM 658 C CA . ILE A 1 90 ? 6.504 -0.343 -7.75 1 97.06 90 ILE A CA 1
ATOM 659 C C . ILE A 1 90 ? 7.379 -0.153 -8.984 1 97.06 90 ILE A C 1
ATOM 661 O O . ILE A 1 90 ? 7.422 0.937 -9.562 1 97.06 90 ILE A O 1
ATOM 665 N N . GLU A 1 91 ? 8.109 -1.188 -9.352 1 95.38 91 GLU A N 1
ATOM 666 C CA . GLU A 1 91 ? 9 -1.192 -10.508 1 95.38 91 GLU A CA 1
ATOM 667 C C . GLU A 1 91 ? 9.125 -2.592 -11.102 1 95.38 91 GLU A C 1
ATOM 669 O O . GLU A 1 91 ? 9.18 -3.582 -10.367 1 95.38 91 GLU A O 1
ATOM 674 N N . GLY A 1 92 ? 9.195 -2.633 -12.477 1 94.75 92 GLY A N 1
ATOM 675 C CA . GLY A 1 92 ? 9.438 -3.891 -13.164 1 94.75 92 GLY A CA 1
ATOM 676 C C . GLY A 1 92 ? 8.164 -4.633 -13.523 1 94.75 92 GLY A C 1
ATOM 677 O O . GLY A 1 92 ? 7.098 -4.027 -13.625 1 94.75 92 GLY A O 1
ATOM 678 N N . LEU A 1 93 ? 8.422 -5.91 -13.93 1 94.5 93 LEU A N 1
ATOM 679 C CA . LEU A 1 93 ? 7.371 -6.824 -14.367 1 94.5 93 LEU A CA 1
ATOM 680 C C . LEU A 1 93 ? 7.465 -8.148 -13.617 1 94.5 93 LEU A C 1
ATOM 682 O O . LEU A 1 93 ? 8.562 -8.688 -13.43 1 94.5 93 LEU A O 1
ATOM 686 N N . ILE A 1 94 ? 6.234 -8.641 -13.211 1 93.25 94 ILE A N 1
ATOM 687 C CA . ILE A 1 94 ? 6.262 -9.898 -12.469 1 93.25 94 ILE A CA 1
ATOM 688 C C . ILE A 1 94 ? 5.02 -10.719 -12.789 1 93.25 94 ILE A C 1
ATOM 690 O O . ILE A 1 94 ? 3.922 -10.172 -12.93 1 93.25 94 ILE A O 1
ATOM 694 N N . LEU A 1 95 ? 5.234 -12 -12.883 1 93.31 95 LEU A N 1
ATOM 695 C CA . LEU A 1 95 ? 4.117 -12.938 -12.938 1 93.31 95 LEU A CA 1
ATOM 696 C C . LEU A 1 95 ? 3.68 -13.336 -11.531 1 93.31 95 LEU A C 1
ATOM 698 O O . LEU A 1 95 ? 4.484 -13.852 -10.75 1 93.31 95 LEU A O 1
ATOM 702 N N . ALA A 1 96 ? 2.412 -13.023 -11.203 1 92.88 96 ALA A N 1
ATOM 703 C CA . ALA A 1 96 ? 1.885 -13.305 -9.875 1 92.88 96 ALA A CA 1
ATOM 704 C C . ALA A 1 96 ? 0.537 -14.016 -9.953 1 92.88 96 ALA A C 1
ATOM 706 O O . ALA A 1 96 ? -0.233 -13.789 -10.891 1 92.88 96 ALA A O 1
ATOM 707 N N . GLY A 1 97 ? 0.313 -14.812 -8.883 1 91.56 97 GLY A N 1
ATOM 708 C CA . GLY A 1 97 ? -0.976 -15.484 -8.867 1 91.56 97 GLY A CA 1
ATOM 709 C C . GLY A 1 97 ? -1.14 -16.438 -7.699 1 91.56 97 GLY A C 1
ATOM 710 O O . GLY A 1 97 ? -0.321 -16.438 -6.777 1 91.56 97 GLY A O 1
ATOM 711 N N . PHE A 1 98 ? -2.312 -17.141 -7.742 1 90.25 98 PHE A N 1
ATOM 712 C CA . PHE A 1 98 ? -2.652 -18.109 -6.699 1 90.25 98 PHE A CA 1
ATOM 713 C C . PHE A 1 98 ? -3.523 -19.219 -7.258 1 90.25 98 PHE A C 1
ATOM 715 O O . PHE A 1 98 ? -4.012 -19.141 -8.383 1 90.25 98 PHE A O 1
ATOM 722 N N . ILE A 1 99 ? -3.52 -20.234 -6.516 1 87.75 99 ILE A N 1
ATOM 723 C CA . ILE A 1 99 ? -4.379 -21.375 -6.801 1 87.75 99 ILE A CA 1
ATOM 724 C C . ILE A 1 99 ? -5.473 -21.484 -5.738 1 87.75 99 ILE A C 1
ATOM 726 O O . ILE A 1 99 ? -5.184 -21.438 -4.539 1 87.75 99 ILE A O 1
ATOM 730 N N . ASP A 1 100 ? -6.668 -21.594 -6.234 1 84.12 100 ASP A N 1
ATOM 731 C CA . ASP A 1 100 ? -7.73 -21.609 -5.23 1 84.12 100 ASP A CA 1
ATOM 732 C C . ASP A 1 100 ? -8.008 -23.031 -4.758 1 84.12 100 ASP A C 1
ATOM 734 O O . ASP A 1 100 ? -7.305 -23.969 -5.137 1 84.12 100 ASP A O 1
ATOM 738 N N . SER A 1 101 ? -8.992 -23.172 -3.875 1 83.44 101 SER A N 1
ATOM 739 C CA . SER A 1 101 ? -9.289 -24.438 -3.227 1 83.44 101 SER A CA 1
ATOM 740 C C . SER A 1 101 ? -9.836 -25.453 -4.227 1 83.44 101 SER A C 1
ATOM 742 O O . SER A 1 101 ? -9.844 -26.656 -3.955 1 83.44 101 SER A O 1
ATOM 744 N N . ASN A 1 102 ? -10.273 -25.062 -5.41 1 85.06 102 ASN A N 1
ATOM 745 C CA . ASN A 1 102 ? -10.758 -25.938 -6.469 1 85.06 102 ASN A CA 1
ATOM 746 C C . ASN A 1 102 ? -9.688 -26.188 -7.523 1 85.06 102 ASN A C 1
ATOM 748 O O . ASN A 1 102 ? -9.992 -26.578 -8.648 1 85.06 102 ASN A O 1
ATOM 752 N N . ASP A 1 103 ? -8.5 -25.719 -7.238 1 86.12 103 ASP A N 1
ATOM 753 C CA . ASP A 1 103 ? -7.332 -25.922 -8.086 1 86.12 103 ASP A CA 1
ATOM 754 C C . ASP A 1 103 ? -7.402 -25.062 -9.352 1 86.12 103 ASP A C 1
ATOM 756 O O . ASP A 1 103 ? -6.793 -25.391 -10.367 1 86.12 103 ASP A O 1
ATOM 760 N N . GLN A 1 104 ? -8.258 -24.156 -9.273 1 87.88 104 GLN A N 1
ATOM 761 C CA . GLN A 1 104 ? -8.227 -23.172 -10.352 1 87.88 104 GLN A CA 1
ATOM 762 C C . GLN A 1 104 ? -7.051 -22.219 -10.195 1 87.88 104 GLN A C 1
ATOM 764 O O . GLN A 1 104 ? -6.758 -21.766 -9.086 1 87.88 104 GLN A O 1
ATOM 769 N N . VAL A 1 105 ? -6.43 -21.938 -11.352 1 87.62 105 VAL A N 1
ATOM 770 C CA . VAL A 1 105 ? -5.211 -21.125 -11.336 1 87.62 105 VAL A CA 1
ATOM 771 C C . VAL A 1 105 ? -5.52 -19.703 -11.805 1 87.62 105 VAL A C 1
ATOM 773 O O . VAL A 1 105 ? -6.176 -19.516 -12.828 1 87.62 105 VAL A O 1
ATOM 776 N N . TYR A 1 106 ? -5.105 -18.75 -11.039 1 90.88 106 TYR A N 1
ATOM 777 C CA . TYR A 1 106 ? -5.238 -17.328 -11.352 1 90.88 106 TYR A CA 1
ATOM 778 C C . TYR A 1 106 ? -3.873 -16.656 -11.453 1 90.88 106 TYR A C 1
ATOM 780 O O . TYR A 1 106 ? -3.254 -16.344 -10.438 1 90.88 106 TYR A O 1
ATOM 788 N N . TYR A 1 107 ? -3.266 -16.453 -12.688 1 92.44 107 TYR A N 1
ATOM 789 C CA . TYR A 1 107 ? -1.982 -15.789 -12.875 1 92.44 107 TYR A CA 1
ATOM 790 C C . TYR A 1 107 ? -2.129 -14.586 -13.797 1 92.44 107 TYR A C 1
ATOM 792 O O . TYR A 1 107 ? -2.91 -14.609 -14.75 1 92.44 107 TYR A O 1
ATOM 800 N N . GLU A 1 108 ? -1.379 -13.602 -13.531 1 93.94 108 GLU A N 1
ATOM 801 C CA . GLU A 1 108 ? -1.338 -12.383 -14.344 1 93.94 108 GLU A CA 1
ATOM 802 C C . GLU A 1 108 ? 0.055 -11.766 -14.328 1 93.94 108 GLU A C 1
ATOM 804 O O . GLU A 1 108 ? 0.752 -11.812 -13.312 1 93.94 108 GLU A O 1
ATOM 809 N N . THR A 1 109 ? 0.469 -11.211 -15.453 1 94.62 109 THR A N 1
ATOM 810 C CA . THR A 1 109 ? 1.662 -10.375 -15.477 1 94.62 109 THR A CA 1
ATOM 811 C C . THR A 1 109 ? 1.342 -8.961 -14.992 1 94.62 109 THR A C 1
ATOM 813 O O . THR A 1 109 ? 0.46 -8.297 -15.539 1 94.62 109 THR A O 1
ATOM 816 N N . LEU A 1 110 ? 2.012 -8.602 -13.969 1 95.44 110 LEU A N 1
ATOM 817 C CA . LEU A 1 110 ? 1.801 -7.289 -13.375 1 95.44 110 LEU A CA 1
ATOM 818 C C . LEU A 1 110 ? 2.947 -6.344 -13.719 1 95.44 110 LEU A C 1
ATOM 820 O O . LEU A 1 110 ? 4.109 -6.762 -13.766 1 95.44 110 LEU A O 1
ATOM 824 N N . THR A 1 111 ? 2.598 -5.082 -13.953 1 95.88 111 THR A N 1
ATOM 825 C CA . THR A 1 111 ? 3.592 -4.039 -14.195 1 95.88 111 THR A CA 1
ATOM 826 C C . THR A 1 111 ? 3.426 -2.895 -13.195 1 95.88 111 THR A C 1
ATOM 828 O O . THR A 1 111 ? 2.543 -2.934 -12.336 1 95.88 111 THR A O 1
ATOM 831 N N . LYS A 1 112 ? 4.32 -1.947 -13.312 1 95.81 112 LYS A N 1
ATOM 832 C CA . LYS A 1 112 ? 4.324 -0.826 -12.383 1 95.81 112 LYS A CA 1
ATOM 833 C C . LYS A 1 112 ? 2.922 -0.256 -12.195 1 95.81 112 LYS A C 1
ATOM 835 O O . LYS A 1 112 ? 2.256 0.095 -13.172 1 95.81 112 LYS A O 1
ATOM 840 N N . GLY A 1 113 ? 2.494 -0.235 -10.914 1 96.44 113 GLY A N 1
ATOM 841 C CA . GLY A 1 113 ? 1.213 0.365 -10.578 1 96.44 113 GLY A CA 1
ATOM 842 C C . GLY A 1 113 ? 0.087 -0.647 -10.477 1 96.44 113 GLY A C 1
ATOM 843 O O . GLY A 1 113 ? -0.982 -0.345 -9.945 1 96.44 113 GLY A O 1
ATOM 844 N N . ASP A 1 114 ? 0.273 -1.812 -10.984 1 96.38 114 ASP A N 1
ATOM 845 C CA . ASP A 1 114 ? -0.737 -2.855 -10.836 1 96.38 114 ASP A CA 1
ATOM 846 C C . ASP A 1 114 ? -0.826 -3.33 -9.383 1 96.38 114 ASP A C 1
ATOM 848 O O . ASP A 1 114 ? 0.192 -3.43 -8.695 1 96.38 114 ASP A O 1
ATOM 852 N N . ILE A 1 115 ? -2.094 -3.613 -8.992 1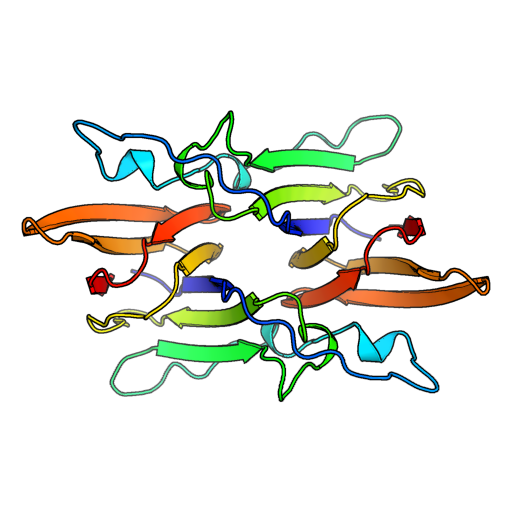 96.06 115 ILE A N 1
ATOM 853 C CA . ILE A 1 115 ? -2.283 -4.293 -7.711 1 96.06 115 ILE A CA 1
ATOM 854 C C . ILE A 1 115 ? -3.023 -5.609 -7.93 1 96.06 115 ILE A C 1
ATOM 856 O O . ILE A 1 115 ? -3.818 -5.734 -8.867 1 96.06 115 ILE A O 1
ATOM 860 N N . MET A 1 116 ? -2.74 -6.562 -7.125 1 94.06 116 MET A N 1
ATOM 861 C CA . MET A 1 116 ? -3.439 -7.848 -7.105 1 94.06 116 MET A CA 1
ATOM 862 C C . MET A 1 116 ? -3.775 -8.258 -5.676 1 94.06 116 MET A C 1
ATOM 864 O O . MET A 1 116 ? -2.953 -8.102 -4.77 1 94.06 116 MET A O 1
ATOM 868 N N . ILE A 1 117 ? -4.945 -8.789 -5.504 1 91.31 117 ILE A N 1
ATOM 869 C CA . ILE A 1 117 ? -5.359 -9.32 -4.207 1 91.31 117 ILE A CA 1
ATOM 870 C C . ILE A 1 117 ? -5.203 -10.836 -4.195 1 91.31 117 ILE A C 1
ATOM 872 O O . ILE A 1 117 ? -5.574 -11.516 -5.156 1 91.31 117 ILE A O 1
ATOM 876 N N . PHE A 1 118 ? -4.613 -11.289 -3.127 1 89.81 118 PHE A N 1
ATOM 877 C CA . PHE A 1 118 ? -4.527 -12.719 -2.836 1 89.81 118 PHE A CA 1
ATOM 878 C C . PHE A 1 118 ? -5.434 -13.086 -1.665 1 89.81 118 PHE A C 1
ATOM 880 O O . PHE A 1 118 ? -5.156 -12.719 -0.521 1 89.81 118 PHE A O 1
ATOM 887 N N . PRO A 1 119 ? -6.445 -13.82 -1.979 1 85.75 119 PRO A N 1
ATOM 888 C CA . PRO A 1 119 ? -7.363 -14.18 -0.891 1 85.75 119 PRO A CA 1
ATOM 889 C C . PRO A 1 119 ? -6.699 -15.031 0.184 1 85.75 119 PRO A C 1
ATOM 891 O O . PRO A 1 119 ? -5.727 -15.734 -0.095 1 85.75 119 PRO A O 1
ATOM 894 N N . GLN A 1 120 ? -7.297 -14.961 1.346 1 82.75 120 GLN A N 1
ATOM 895 C CA . GLN A 1 120 ? -6.773 -15.656 2.514 1 82.75 120 GLN A CA 1
ATOM 896 C C . GLN A 1 120 ? -6.672 -17.156 2.258 1 82.75 120 GLN A C 1
ATOM 898 O O . GLN A 1 120 ? -7.566 -17.75 1.65 1 82.75 120 GLN A O 1
ATOM 903 N N . SER A 1 121 ? -5.531 -17.719 2.703 1 77.69 121 SER A N 1
ATOM 904 C CA . SER A 1 121 ? -5.305 -19.156 2.824 1 77.69 121 SER A CA 1
ATOM 905 C C . SER A 1 121 ? -5.117 -19.812 1.456 1 77.69 121 SER A C 1
ATOM 907 O O . SER A 1 121 ? -5.18 -21.031 1.329 1 77.69 121 SER A O 1
ATOM 909 N N . LEU A 1 122 ? -5.035 -19.031 0.409 1 77.06 122 LEU A N 1
ATOM 910 C CA . LEU A 1 122 ? -4.766 -19.625 -0.902 1 77.06 122 LEU A CA 1
ATOM 911 C C . LEU A 1 122 ? -3.266 -19.688 -1.168 1 77.06 122 LEU A C 1
ATOM 913 O O . LEU A 1 122 ? -2.506 -18.844 -0.673 1 77.06 122 LEU A O 1
ATOM 917 N N . ARG A 1 123 ? -2.922 -20.641 -1.928 1 79.5 123 ARG A N 1
ATOM 918 C CA . ARG A 1 123 ? -1.521 -20.812 -2.299 1 79.5 123 ARG A CA 1
ATOM 919 C C . ARG A 1 123 ? -1.086 -19.75 -3.305 1 79.5 123 ARG A C 1
ATOM 921 O O . ARG A 1 123 ? -1.677 -19.625 -4.379 1 79.5 123 ARG A O 1
ATOM 928 N N . THR A 1 124 ? -0.055 -18.953 -2.889 1 81.56 124 THR A N 1
ATOM 929 C CA . THR A 1 124 ? 0.389 -17.844 -3.73 1 81.56 124 THR A CA 1
ATOM 930 C C . THR A 1 124 ? 1.819 -18.078 -4.211 1 81.56 124 THR A C 1
ATOM 932 O O . THR A 1 124 ? 2.625 -18.688 -3.51 1 81.56 124 THR A O 1
ATOM 935 N N . SER A 1 125 ? 2.131 -17.734 -5.445 1 77.19 125 SER A N 1
ATOM 936 C CA . SER A 1 125 ? 3.477 -17.766 -6.008 1 77.19 125 SER A CA 1
ATOM 937 C C . SER A 1 125 ? 3.732 -16.547 -6.898 1 77.19 125 SER A C 1
ATOM 939 O O . SER A 1 125 ? 2.795 -15.969 -7.445 1 77.19 125 SER A O 1
ATOM 941 N N . LEU A 1 126 ? 5.016 -16.172 -6.902 1 75.94 126 LEU A N 1
ATOM 942 C CA . LEU A 1 126 ? 5.484 -15.141 -7.82 1 75.94 126 LEU A CA 1
ATOM 943 C C . LEU A 1 126 ? 6.672 -15.641 -8.641 1 75.94 126 LEU A C 1
ATOM 945 O O . LEU A 1 126 ? 7.824 -15.367 -8.297 1 75.94 126 LEU A O 1
ATOM 949 N N . PRO A 1 127 ? 6.359 -16.328 -9.711 1 66.5 127 PRO A N 1
ATOM 950 C CA . PRO A 1 127 ? 7.473 -16.75 -10.57 1 66.5 127 PRO A CA 1
ATOM 951 C C . PRO A 1 127 ? 8.023 -15.609 -11.422 1 66.5 127 PRO A C 1
ATOM 953 O O . PRO A 1 127 ? 7.266 -14.75 -11.883 1 66.5 127 PRO A O 1
ATOM 956 N N . SER A 1 128 ? 9.203 -15.047 -11.055 1 61.03 128 SER A N 1
ATOM 957 C CA . SER A 1 128 ? 9.781 -13.977 -11.859 1 61.03 128 SER A CA 1
ATOM 958 C C . SER A 1 128 ? 10.234 -14.492 -13.219 1 61.03 128 SER A C 1
ATOM 960 O O . SER A 1 128 ? 10.555 -15.68 -13.359 1 61.03 128 SER A O 1
ATOM 962 N N . MET B 1 1 ? 9.547 21.844 -4.512 1 62.38 1 MET B N 1
ATOM 963 C CA . MET B 1 1 ? 9.594 20.375 -4.383 1 62.38 1 MET B CA 1
ATOM 964 C C . MET B 1 1 ? 9.172 19.703 -5.684 1 62.38 1 MET B C 1
ATOM 966 O O . MET B 1 1 ? 8.5 20.312 -6.516 1 62.38 1 MET B O 1
ATOM 970 N N . GLY B 1 2 ? 9.906 18.766 -6.242 1 75.94 2 GLY B N 1
ATOM 971 C CA . GLY B 1 2 ? 9.648 18.125 -7.52 1 75.94 2 GLY B CA 1
ATOM 972 C C . GLY B 1 2 ? 8.383 17.297 -7.527 1 75.94 2 GLY B C 1
ATOM 973 O O . GLY B 1 2 ? 7.508 17.469 -6.672 1 75.94 2 GLY B O 1
ATOM 974 N N . LYS B 1 3 ? 8.117 16.641 -8.617 1 90.06 3 LYS B N 1
ATOM 975 C CA . LYS B 1 3 ? 6.957 15.758 -8.773 1 90.06 3 LYS B CA 1
ATOM 976 C C . LYS B 1 3 ? 7.004 14.609 -7.77 1 90.06 3 LYS B C 1
ATOM 978 O O . LYS B 1 3 ? 8.078 14.07 -7.488 1 90.06 3 LYS B O 1
ATOM 983 N N . VAL B 1 4 ? 5.828 14.359 -7.176 1 93.94 4 VAL B N 1
ATOM 984 C CA . VAL B 1 4 ? 5.734 13.273 -6.207 1 93.94 4 VAL B CA 1
ATOM 985 C C . VAL B 1 4 ? 4.672 12.273 -6.66 1 93.94 4 VAL B C 1
ATOM 987 O O . VAL B 1 4 ? 3.629 12.664 -7.191 1 93.94 4 VAL B O 1
ATOM 990 N N . GLN B 1 5 ? 5.008 11 -6.523 1 95.5 5 GLN B N 1
ATOM 991 C CA . GLN B 1 5 ? 4.016 9.93 -6.574 1 95.5 5 GLN B CA 1
ATOM 992 C C . GLN B 1 5 ? 3.924 9.203 -5.238 1 95.5 5 GLN B C 1
ATOM 994 O O . GLN B 1 5 ? 4.941 8.805 -4.672 1 95.5 5 GLN B O 1
ATOM 999 N N . ALA B 1 6 ? 2.703 9.062 -4.766 1 96.44 6 ALA B N 1
ATOM 1000 C CA . ALA B 1 6 ? 2.5 8.289 -3.541 1 96.44 6 ALA B CA 1
ATOM 1001 C C . ALA B 1 6 ? 1.278 7.383 -3.66 1 96.44 6 ALA B C 1
ATOM 1003 O O . ALA B 1 6 ? 0.403 7.617 -4.496 1 96.44 6 ALA B O 1
ATOM 1004 N N . THR B 1 7 ? 1.36 6.34 -2.916 1 95.44 7 THR B N 1
ATOM 1005 C CA . THR B 1 7 ? 0.182 5.5 -2.736 1 95.44 7 THR B CA 1
ATOM 1006 C C . THR B 1 7 ? -0.399 5.672 -1.335 1 95.44 7 THR B C 1
ATOM 1008 O O . THR B 1 7 ? 0.336 5.656 -0.346 1 95.44 7 THR B O 1
ATOM 1011 N N . THR B 1 8 ? -1.681 5.848 -1.299 1 92.62 8 THR B N 1
ATOM 1012 C CA . THR B 1 8 ? -2.354 5.992 -0.012 1 92.62 8 THR B CA 1
ATOM 1013 C C . THR B 1 8 ? -3.262 4.797 0.259 1 92.62 8 THR B C 1
ATOM 1015 O O . THR B 1 8 ? -3.941 4.309 -0.646 1 92.62 8 THR B O 1
ATOM 1018 N N . LEU B 1 9 ? -3.266 4.41 1.519 1 89.81 9 LEU B N 1
ATOM 1019 C CA . LEU B 1 9 ? -4.125 3.33 1.995 1 89.81 9 LEU B CA 1
ATOM 1020 C C . LEU B 1 9 ? -5.062 3.826 3.09 1 89.81 9 LEU B C 1
ATOM 1022 O O . LEU B 1 9 ? -4.629 4.492 4.031 1 89.81 9 LEU B O 1
ATOM 1026 N N . ARG B 1 10 ? -6.375 3.469 2.852 1 83.88 10 ARG B N 1
ATOM 1027 C CA . ARG B 1 10 ? -7.379 3.738 3.877 1 83.88 10 ARG B CA 1
ATOM 1028 C C . ARG B 1 10 ? -7.977 2.443 4.41 1 83.88 10 ARG B C 1
ATOM 1030 O O . ARG B 1 10 ? -8.266 1.524 3.641 1 83.88 10 ARG B O 1
ATOM 1037 N N . TYR B 1 11 ? -8.141 2.35 5.652 1 73.81 11 TYR B N 1
ATOM 1038 C CA . TYR B 1 11 ? -8.57 1.099 6.266 1 73.81 11 TYR B CA 1
ATOM 1039 C C . TYR B 1 11 ? -9.867 1.291 7.043 1 73.81 11 TYR B C 1
ATOM 1041 O O . TYR B 1 11 ? -9.945 2.139 7.934 1 73.81 11 TYR B O 1
ATOM 1049 N N . ALA B 1 12 ? -10.922 0.658 6.387 1 62.19 12 ALA B N 1
ATOM 1050 C CA . ALA B 1 12 ? -12.211 0.668 7.07 1 62.19 12 ALA B CA 1
ATOM 1051 C C . ALA B 1 12 ? -12.594 -0.729 7.555 1 62.19 12 ALA B C 1
ATOM 1053 O O . ALA B 1 12 ? -12.164 -1.729 6.977 1 62.19 12 ALA B O 1
ATOM 1054 N N . SER B 1 13 ? -13.188 -0.92 8.68 1 50.34 13 SER B N 1
ATOM 1055 C CA . SER B 1 13 ? -13.562 -2.168 9.328 1 50.34 13 SER B CA 1
ATOM 1056 C C . SER B 1 13 ? -14.695 -2.865 8.57 1 50.34 13 SER B C 1
ATOM 1058 O O . SER B 1 13 ? -15.102 -3.969 8.938 1 50.34 13 SER B O 1
ATOM 1060 N N . ARG B 1 14 ? -15.414 -2.316 7.594 1 49.19 14 ARG B N 1
ATOM 1061 C CA . ARG B 1 14 ? -16.641 -3.004 7.223 1 49.19 14 ARG B CA 1
ATOM 1062 C C . ARG B 1 14 ? -16.453 -3.822 5.949 1 49.19 14 ARG B C 1
ATOM 1064 O O . ARG B 1 14 ? -15.664 -3.455 5.082 1 49.19 14 ARG B O 1
ATOM 1071 N N . PHE B 1 15 ? -16.938 -5.137 5.926 1 47.97 15 PHE B N 1
ATOM 1072 C CA . PHE B 1 15 ? -16.781 -6.168 4.906 1 47.97 15 PHE B CA 1
ATOM 1073 C C . PHE B 1 15 ? -18.047 -6.285 4.062 1 47.97 15 PHE B C 1
ATOM 1075 O O . PHE B 1 15 ? -19.156 -6.273 4.594 1 47.97 15 PHE B O 1
ATOM 1082 N N . ARG B 1 16 ? -18.031 -5.824 2.799 1 47.19 16 ARG B N 1
ATOM 1083 C CA . ARG B 1 16 ? -19.156 -6.32 2.006 1 47.19 16 ARG B CA 1
ATOM 1084 C C . ARG B 1 16 ? -18.766 -7.59 1.253 1 47.19 16 ARG B C 1
ATOM 1086 O O . ARG B 1 16 ? -17.672 -7.688 0.71 1 47.19 16 ARG B O 1
ATOM 1093 N N . CYS B 1 17 ? -19.328 -8.75 1.381 1 50.34 17 CYS B N 1
ATOM 1094 C CA . CYS B 1 17 ? -19.078 -10.039 0.742 1 50.34 17 CYS B CA 1
ATOM 1095 C C . CYS B 1 17 ? -19.766 -10.117 -0.616 1 50.34 17 CYS B C 1
ATOM 1097 O O . CYS B 1 17 ? -20.906 -9.672 -0.764 1 50.34 17 CYS B O 1
ATOM 1099 N N . ARG B 1 18 ? -18.922 -10.125 -1.663 1 53.56 18 ARG B N 1
ATOM 1100 C CA . ARG B 1 18 ? -19.578 -10.43 -2.936 1 53.56 18 ARG B CA 1
ATOM 1101 C C . ARG B 1 18 ? -19.531 -11.922 -3.23 1 53.56 18 ARG B C 1
ATOM 1103 O O . ARG B 1 18 ? -18.625 -12.625 -2.783 1 53.56 18 ARG B O 1
ATOM 1110 N N . ASN B 1 19 ? -20.562 -12.523 -3.621 1 53.16 19 ASN B N 1
ATOM 1111 C CA . ASN B 1 19 ? -20.734 -13.906 -4.07 1 53.16 19 ASN B CA 1
ATOM 1112 C C . ASN B 1 19 ? -20.109 -14.117 -5.453 1 53.16 19 ASN B C 1
ATOM 1114 O O . ASN B 1 19 ? -20.766 -13.852 -6.469 1 53.16 19 ASN B O 1
ATOM 1118 N N . PRO B 1 20 ? -18.734 -14.258 -5.551 1 55.72 20 PRO B N 1
ATOM 1119 C CA . PRO B 1 20 ? -18.297 -14.211 -6.945 1 55.72 20 PRO B CA 1
ATOM 1120 C C . PRO B 1 20 ? -18.5 -15.531 -7.676 1 55.72 20 PRO B C 1
ATOM 1122 O O . PRO B 1 20 ? -18.125 -16.594 -7.164 1 55.72 20 PRO B O 1
ATOM 1125 N N . VAL B 1 21 ? -19.391 -15.641 -8.57 1 64.56 21 VAL B N 1
ATOM 1126 C CA . VAL B 1 21 ? -19.438 -16.734 -9.539 1 64.56 21 VAL B CA 1
ATOM 1127 C C . VAL B 1 21 ? -18.516 -16.422 -10.719 1 64.56 21 VAL B C 1
ATOM 1129 O O . VAL B 1 21 ? -18.344 -15.25 -11.086 1 64.56 21 VAL B O 1
ATOM 1132 N N . ASN B 1 22 ? -17.625 -17.422 -11.312 1 78.12 22 ASN B N 1
ATOM 1133 C CA . ASN B 1 22 ? -16.812 -17.422 -12.531 1 78.12 22 ASN B CA 1
ATOM 1134 C C . ASN B 1 22 ? -15.703 -16.375 -12.469 1 78.12 22 ASN B C 1
ATOM 1136 O O . ASN B 1 22 ? -15.539 -15.578 -13.398 1 78.12 22 ASN B O 1
ATOM 1140 N N . LEU B 1 23 ? -15.047 -16.406 -11.453 1 83.56 23 LEU B N 1
ATOM 1141 C CA . LEU B 1 23 ? -13.977 -15.43 -11.281 1 83.56 23 LEU B CA 1
ATOM 1142 C C . LEU B 1 23 ? -12.773 -15.789 -12.141 1 83.56 23 LEU B C 1
ATOM 1144 O O . LEU B 1 23 ? -12.477 -16.969 -12.344 1 83.56 23 LEU B O 1
ATOM 1148 N N . GLU B 1 24 ? -12.188 -14.727 -12.781 1 88.56 24 GLU B N 1
ATOM 1149 C CA . GLU B 1 24 ? -10.93 -14.82 -13.516 1 88.56 24 GLU B CA 1
ATOM 1150 C C . GLU B 1 24 ? -9.828 -14.008 -12.828 1 88.56 24 GLU B C 1
ATOM 1152 O O . GLU B 1 24 ? -10.102 -13.234 -11.906 1 88.56 24 GLU B O 1
ATOM 1157 N N . ALA B 1 25 ? -8.562 -14.234 -13.312 1 88.94 25 ALA B N 1
ATOM 1158 C CA . ALA B 1 25 ? -7.41 -13.562 -12.711 1 88.94 25 ALA B CA 1
ATOM 1159 C C . ALA B 1 25 ? -7.586 -12.047 -12.727 1 88.94 25 ALA B C 1
ATOM 1161 O O . ALA B 1 25 ? -7.227 -11.367 -11.773 1 88.94 25 ALA B O 1
ATOM 1162 N N . ASP B 1 26 ? -8.195 -11.539 -13.805 1 90.25 26 ASP B N 1
ATOM 1163 C CA . ASP B 1 26 ? -8.359 -10.102 -13.977 1 90.25 26 ASP B CA 1
ATOM 1164 C C . ASP B 1 26 ? -9.258 -9.516 -12.891 1 90.25 26 ASP B C 1
ATOM 1166 O O . ASP B 1 26 ? -9.203 -8.32 -12.609 1 90.25 26 ASP B O 1
ATOM 1170 N N . ASP B 1 27 ? -10.07 -10.383 -12.297 1 89.56 27 ASP B N 1
ATOM 1171 C CA . ASP B 1 27 ? -10.969 -9.922 -11.242 1 89.56 27 ASP B CA 1
ATOM 1172 C C . ASP B 1 27 ? -10.195 -9.562 -9.977 1 89.56 27 ASP B C 1
ATOM 1174 O O . ASP B 1 27 ? -10.711 -8.883 -9.086 1 89.56 27 ASP B O 1
ATOM 1178 N N . PHE B 1 28 ? -8.984 -9.969 -9.961 1 91.44 28 PHE B N 1
ATOM 1179 C CA . PHE B 1 28 ? -8.188 -9.75 -8.766 1 91.44 28 PHE B CA 1
ATOM 1180 C C . PHE B 1 28 ? -7.094 -8.719 -9.016 1 91.44 28 PHE B C 1
ATOM 1182 O O . PHE 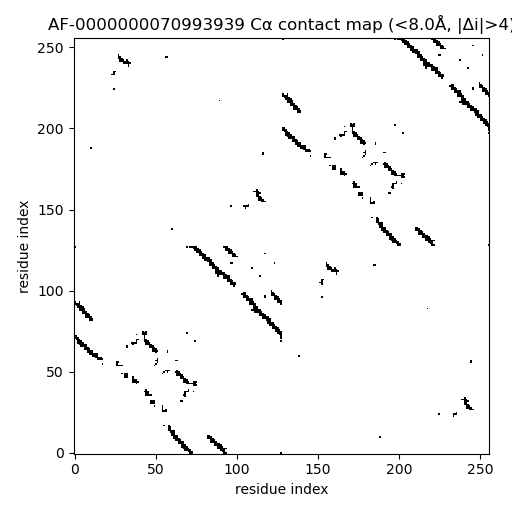B 1 28 ? -6.223 -8.516 -8.172 1 91.44 28 PHE B O 1
ATOM 1189 N N . VAL B 1 29 ? -7.133 -8.094 -10.227 1 94 29 VAL B N 1
ATOM 1190 C CA . VAL B 1 29 ? -6.094 -7.137 -10.594 1 94 29 VAL B CA 1
ATOM 1191 C C . VAL B 1 29 ? -6.719 -5.777 -10.883 1 94 29 VAL B C 1
ATOM 1193 O O . VAL B 1 29 ? -7.781 -5.695 -11.508 1 94 29 VAL B O 1
ATOM 1196 N N . PHE B 1 30 ? -6.125 -4.77 -10.406 1 94.88 30 PHE B N 1
ATOM 1197 C CA . PHE B 1 30 ? -6.469 -3.396 -10.758 1 94.88 30 PHE B CA 1
ATOM 1198 C C . PHE B 1 30 ? -5.266 -2.664 -11.328 1 94.88 30 PHE B C 1
ATOM 1200 O O . PHE B 1 30 ? -4.191 -2.646 -10.719 1 94.88 30 PHE B O 1
ATOM 1207 N N . SER B 1 31 ? -5.371 -1.956 -12.477 1 94.69 31 SER B N 1
ATOM 1208 C CA . SER B 1 31 ? -4.246 -1.342 -13.18 1 94.69 31 SER B CA 1
ATOM 1209 C C . SER B 1 31 ? -4.359 0.179 -13.172 1 94.69 31 SER B C 1
ATOM 1211 O O . SER B 1 31 ? -3.516 0.87 -13.75 1 94.69 31 SER B O 1
ATOM 1213 N N . GLY B 1 32 ? -5.238 0.7 -12.562 1 90.19 32 GLY B N 1
ATOM 1214 C CA . GLY B 1 32 ? -5.512 2.127 -12.633 1 90.19 32 GLY B CA 1
ATOM 1215 C C . GLY B 1 32 ? -4.48 2.967 -11.906 1 90.19 32 GLY B C 1
ATOM 1216 O O . GLY B 1 32 ? -4.375 4.172 -12.141 1 90.19 32 GLY B O 1
ATOM 1217 N N . LEU B 1 33 ? -3.627 2.375 -11.078 1 94.44 33 LEU B N 1
ATOM 1218 C CA . LEU B 1 33 ? -2.697 3.145 -10.266 1 94.44 33 LEU B CA 1
ATOM 1219 C C . LEU B 1 33 ? -1.37 3.342 -10.984 1 94.44 33 LEU B C 1
ATOM 1221 O O . LEU B 1 33 ? -0.461 3.988 -10.461 1 94.44 33 LEU B O 1
ATOM 1225 N N . GLY B 1 34 ? -1.245 2.893 -12.156 1 93.69 34 GLY B N 1
ATOM 1226 C CA . GLY B 1 34 ? 0.009 2.965 -12.891 1 93.69 34 GLY B CA 1
ATOM 1227 C C . GLY B 1 34 ? 0.112 4.191 -13.773 1 93.69 34 GLY B C 1
ATOM 1228 O O . GLY B 1 34 ? 1.175 4.473 -14.336 1 93.69 34 GLY B O 1
ATOM 1229 N N . VAL B 1 35 ? -0.925 4.91 -13.883 1 93.31 35 VAL B N 1
ATOM 1230 C CA . VAL B 1 35 ? -0.961 6.055 -14.789 1 93.31 35 VAL B CA 1
ATOM 1231 C C . VAL B 1 35 ? -0.979 7.352 -13.984 1 93.31 35 VAL B C 1
ATOM 1233 O O . VAL B 1 35 ? -1.808 7.52 -13.086 1 93.31 35 VAL B O 1
ATOM 1236 N N . ALA B 1 36 ? -0.03 8.18 -14.367 1 94.62 36 ALA B N 1
ATOM 1237 C CA . ALA B 1 36 ? 0.011 9.469 -13.68 1 94.62 36 ALA B CA 1
ATOM 1238 C C . ALA B 1 36 ? -1.256 10.273 -13.953 1 94.62 36 ALA B C 1
ATOM 1240 O O . ALA B 1 36 ? -1.755 10.297 -15.078 1 94.62 36 ALA B O 1
ATOM 1241 N N . GLY B 1 37 ? -1.741 10.898 -12.906 1 95 37 GLY B N 1
ATOM 1242 C CA . GLY B 1 37 ? -2.861 11.805 -13.086 1 95 37 GLY B CA 1
ATOM 1243 C C . GLY B 1 37 ? -2.445 13.172 -13.594 1 95 37 GLY B C 1
ATOM 1244 O O . GLY B 1 37 ? -1.26 13.508 -13.594 1 95 37 GLY B O 1
ATOM 1245 N N . ASN B 1 38 ? -3.434 13.906 -14 1 95.5 38 ASN B N 1
ATOM 1246 C CA . ASN B 1 38 ? -3.199 15.258 -14.5 1 95.5 38 ASN B CA 1
ATOM 1247 C C . ASN B 1 38 ? -3.08 16.266 -13.352 1 95.5 38 ASN B C 1
ATOM 1249 O O . ASN B 1 38 ? -4.059 16.531 -12.664 1 95.5 38 ASN B O 1
ATOM 1253 N N . THR B 1 39 ? -1.9 16.844 -13.258 1 95.25 39 THR B N 1
ATOM 1254 C CA . THR B 1 39 ? -1.675 17.766 -12.148 1 95.25 39 THR B CA 1
ATOM 1255 C C . THR B 1 39 ? -1.744 19.219 -12.617 1 95.25 39 THR B C 1
ATOM 1257 O O . THR B 1 39 ? -1.356 20.125 -11.883 1 95.25 39 THR B O 1
ATOM 1260 N N . SER B 1 40 ? -2.121 19.359 -13.836 1 94.12 40 SER B N 1
ATOM 1261 C CA . SER B 1 40 ? -2.32 20.719 -14.344 1 94.12 40 SER B CA 1
ATOM 1262 C C . SER B 1 40 ? -3.658 21.281 -13.891 1 94.12 40 SER B C 1
ATOM 1264 O O . SER B 1 40 ? -4.602 21.375 -14.672 1 94.12 40 SER B O 1
ATOM 1266 N N . ASN B 1 41 ? -3.92 21.594 -12.703 1 93.25 41 ASN B N 1
ATOM 1267 C CA . ASN B 1 41 ? -5.094 22.172 -12.07 1 93.25 41 ASN B CA 1
ATOM 1268 C C . ASN B 1 41 ? -4.699 23.125 -10.945 1 93.25 41 ASN B C 1
ATOM 1270 O O . ASN B 1 41 ? -3.514 23.312 -10.664 1 93.25 41 ASN B O 1
ATOM 1274 N N . ILE B 1 42 ? -5.602 23.766 -10.367 1 90.25 42 ILE B N 1
ATOM 1275 C CA . ILE B 1 42 ? -5.324 24.875 -9.445 1 90.25 42 ILE B CA 1
ATOM 1276 C C . ILE B 1 42 ? -4.625 24.328 -8.195 1 90.25 42 ILE B C 1
ATOM 1278 O O . ILE B 1 42 ? -3.895 25.062 -7.52 1 90.25 42 ILE B O 1
ATOM 1282 N N . PHE B 1 43 ? -4.719 23.109 -7.805 1 90.75 43 PHE B N 1
ATOM 1283 C CA . PHE B 1 43 ? -4.105 22.547 -6.605 1 90.75 43 PHE B CA 1
ATOM 1284 C C . PHE B 1 43 ? -2.791 21.859 -6.941 1 90.75 43 PHE B C 1
ATOM 1286 O O . PHE B 1 43 ? -1.982 21.578 -6.055 1 90.75 43 PHE B O 1
ATOM 1293 N N . GLY B 1 44 ? -2.588 21.469 -8.281 1 94.69 44 GLY B N 1
ATOM 1294 C CA . GLY B 1 44 ? -1.378 20.781 -8.711 1 94.69 44 GLY B CA 1
ATOM 1295 C C . GLY B 1 44 ? -1.314 19.344 -8.258 1 94.69 44 GLY B C 1
ATOM 1296 O O . GLY B 1 44 ? -0.232 18.812 -7.988 1 94.69 44 GLY B O 1
ATOM 1297 N N . VAL B 1 45 ? -2.529 18.766 -8 1 95.12 45 VAL B N 1
ATOM 1298 C CA . VAL B 1 45 ? -2.561 17.406 -7.473 1 95.12 45 VAL B CA 1
ATOM 1299 C C . VAL B 1 45 ? -3.611 16.594 -8.219 1 95.12 45 VAL B C 1
ATOM 1301 O O . VAL B 1 45 ? -4.555 17.141 -8.789 1 95.12 45 VAL B O 1
ATOM 1304 N N . ALA B 1 46 ? -3.365 15.328 -8.312 1 96.12 46 ALA B N 1
ATOM 1305 C CA . ALA B 1 46 ? -4.32 14.383 -8.875 1 96.12 46 ALA B CA 1
ATOM 1306 C C . ALA B 1 46 ? -4.391 13.109 -8.039 1 96.12 46 ALA B C 1
ATOM 1308 O O . ALA B 1 46 ? -3.365 12.594 -7.586 1 96.12 46 ALA B O 1
ATOM 1309 N N . VAL B 1 47 ? -5.637 12.633 -7.82 1 95 47 VAL B N 1
ATOM 1310 C CA . VAL B 1 47 ? -5.848 11.406 -7.066 1 95 47 VAL B CA 1
ATOM 1311 C C . VAL B 1 47 ? -6.594 10.391 -7.93 1 95 47 VAL B C 1
ATOM 1313 O O . VAL B 1 47 ? -7.617 10.719 -8.539 1 95 47 VAL B O 1
ATOM 1316 N N . THR B 1 48 ? -6.059 9.203 -8.062 1 95.88 48 THR B N 1
ATOM 1317 C CA . THR B 1 48 ? -6.727 8.062 -8.695 1 95.88 48 THR B CA 1
ATOM 1318 C C . THR B 1 48 ? -7.105 7.02 -7.648 1 95.88 48 THR B C 1
ATOM 1320 O O . THR B 1 48 ? -6.246 6.523 -6.914 1 95.88 48 THR B O 1
ATOM 1323 N N . PHE B 1 49 ? -8.375 6.598 -7.676 1 94.06 49 PHE B N 1
ATOM 1324 C CA . PHE B 1 49 ? -8.867 5.758 -6.594 1 94.06 49 PHE B CA 1
ATOM 1325 C C . PHE B 1 49 ? -9.039 4.316 -7.059 1 94.06 49 PHE B C 1
ATOM 1327 O O . PHE B 1 49 ? -9.492 4.07 -8.18 1 94.06 49 PHE B O 1
ATOM 1334 N N . ALA B 1 50 ? -8.57 3.428 -6.188 1 93.12 50 ALA B N 1
ATOM 1335 C CA . ALA B 1 50 ? -8.969 2.023 -6.219 1 93.12 50 ALA B CA 1
ATOM 1336 C C . ALA B 1 50 ? -9.867 1.684 -5.035 1 93.12 50 ALA B C 1
ATOM 1338 O O . ALA B 1 50 ? -9.391 1.521 -3.91 1 93.12 50 ALA B O 1
ATOM 1339 N N . ILE B 1 51 ? -11.172 1.548 -5.328 1 89.5 51 ILE B N 1
ATOM 1340 C CA . ILE B 1 51 ? -12.172 1.253 -4.301 1 89.5 51 ILE B CA 1
ATOM 1341 C C . ILE B 1 51 ? -13.031 0.075 -4.742 1 89.5 51 ILE B C 1
ATOM 1343 O O . ILE B 1 51 ? -12.906 -0.409 -5.871 1 89.5 51 ILE B O 1
ATOM 1347 N N . ASP B 1 52 ? -13.852 -0.31 -3.832 1 83.88 52 ASP B N 1
ATOM 1348 C CA . ASP B 1 52 ? -14.586 -1.539 -4.102 1 83.88 52 ASP B CA 1
ATOM 1349 C C . ASP B 1 52 ? -15.531 -1.362 -5.289 1 83.88 52 ASP B C 1
ATOM 1351 O O . ASP B 1 52 ? -15.898 -2.338 -5.949 1 83.88 52 ASP B O 1
ATOM 1355 N N . LEU B 1 53 ? -15.922 -0.155 -5.613 1 83 53 LEU B N 1
ATOM 1356 C CA . LEU B 1 53 ? -16.797 0.093 -6.75 1 83 53 LEU B CA 1
ATOM 1357 C C . LEU B 1 53 ? -16.062 -0.174 -8.062 1 83 53 LEU B C 1
ATOM 1359 O O . LEU B 1 53 ? -16.656 -0.707 -9.008 1 83 53 LEU B O 1
ATOM 1363 N N . THR B 1 54 ? -14.773 0.144 -8.18 1 86.12 54 THR B N 1
ATOM 1364 C CA . THR B 1 54 ? -14 -0.015 -9.406 1 86.12 54 THR B CA 1
ATOM 1365 C C . THR B 1 54 ? -13.141 -1.275 -9.344 1 86.12 54 THR B C 1
ATOM 1367 O O . THR B 1 54 ? -12.68 -1.766 -10.375 1 86.12 54 THR B O 1
ATOM 1370 N N . PHE B 1 55 ? -12.977 -1.786 -8.18 1 89.38 55 PHE B N 1
ATOM 1371 C CA . PHE B 1 55 ? -12.188 -2.984 -7.922 1 89.38 55 PHE B CA 1
ATOM 1372 C C . PHE B 1 55 ? -12.836 -3.846 -6.848 1 89.38 55 PHE B C 1
ATOM 1374 O O . PHE B 1 55 ? -12.422 -3.82 -5.688 1 89.38 55 PHE B O 1
ATOM 1381 N N . PRO B 1 56 ? -13.703 -4.668 -7.18 1 85 56 PRO B N 1
ATOM 1382 C CA . PRO B 1 56 ? -14.539 -5.402 -6.227 1 85 56 PRO B CA 1
ATOM 1383 C C . PRO B 1 56 ? -13.734 -6.34 -5.332 1 85 56 PRO B C 1
ATOM 1385 O O . PRO B 1 56 ? -14.172 -6.68 -4.23 1 85 56 PRO B O 1
ATOM 1388 N N . ALA B 1 57 ? -12.602 -6.688 -5.703 1 84.5 57 ALA B N 1
ATOM 1389 C CA . ALA B 1 57 ? -11.781 -7.598 -4.902 1 84.5 57 ALA B CA 1
ATOM 1390 C C . ALA B 1 57 ? -11.406 -6.969 -3.568 1 84.5 57 ALA B C 1
ATOM 1392 O O . ALA B 1 57 ? -10.992 -7.668 -2.639 1 84.5 57 ALA B O 1
ATOM 1393 N N . LEU B 1 58 ? -11.523 -5.684 -3.49 1 83.88 58 LEU B N 1
ATOM 1394 C CA . LEU B 1 58 ? -11.234 -4.988 -2.24 1 83.88 58 LEU B CA 1
ATOM 1395 C C . LEU B 1 58 ? -12.398 -5.125 -1.264 1 83.88 58 LEU B C 1
ATOM 1397 O O . LEU B 1 58 ? -12.266 -4.805 -0.081 1 83.88 58 LEU B O 1
ATOM 1401 N N . ASN B 1 59 ? -13.438 -5.668 -1.793 1 76.75 59 ASN B N 1
ATOM 1402 C CA . ASN B 1 59 ? -14.625 -5.793 -0.954 1 76.75 59 ASN B CA 1
ATOM 1403 C C . ASN B 1 59 ? -14.359 -6.68 0.261 1 76.75 59 ASN B C 1
ATOM 1405 O O . ASN B 1 59 ? -13.797 -7.766 0.131 1 76.75 59 ASN B O 1
ATOM 1409 N N . GLY B 1 60 ? -14.719 -6.164 1.404 1 72.31 60 GLY B N 1
ATOM 1410 C CA . GLY B 1 60 ? -14.602 -6.961 2.615 1 72.31 60 GLY B CA 1
ATOM 1411 C C . GLY B 1 60 ? -13.266 -6.773 3.318 1 72.31 60 GLY B C 1
ATOM 1412 O O . GLY B 1 60 ? -13.086 -7.242 4.445 1 72.31 60 GLY B O 1
ATOM 1413 N N . LEU B 1 61 ? -12.352 -6.18 2.703 1 73.56 61 LEU B N 1
ATOM 1414 C CA . LEU B 1 61 ? -11.039 -6.008 3.322 1 73.56 61 LEU B CA 1
ATOM 1415 C C . LEU B 1 61 ? -11 -4.727 4.152 1 73.56 61 LEU B C 1
ATOM 1417 O O . LEU B 1 61 ? -10.086 -4.539 4.965 1 73.56 61 LEU B O 1
ATOM 1421 N N . GLY B 1 62 ? -11.984 -3.865 3.9 1 75.75 62 GLY B N 1
ATOM 1422 C CA . GLY B 1 62 ? -11.984 -2.592 4.602 1 75.75 62 GLY B CA 1
ATOM 1423 C C . GLY B 1 62 ? -10.852 -1.677 4.176 1 75.75 62 GLY B C 1
ATOM 1424 O O . GLY B 1 62 ? -10.328 -0.906 4.984 1 75.75 62 GLY B O 1
ATOM 1425 N N . LEU B 1 63 ? -10.43 -1.928 2.955 1 80.31 63 LEU B N 1
ATOM 1426 C CA . LEU B 1 63 ? -9.281 -1.18 2.457 1 80.31 63 LEU B CA 1
ATOM 1427 C C . LEU B 1 63 ? -9.641 -0.396 1.2 1 80.31 63 LEU B C 1
ATOM 1429 O O . LEU B 1 63 ? -10.43 -0.866 0.377 1 80.31 63 LEU B O 1
ATOM 1433 N N . SER B 1 64 ? -9.203 0.812 1.116 1 86.81 64 SER B N 1
ATOM 1434 C CA . SER B 1 64 ? -9.148 1.551 -0.141 1 86.81 64 SER B CA 1
ATOM 1435 C C . SER B 1 64 ? -7.738 2.041 -0.437 1 86.81 64 SER B C 1
ATOM 1437 O O . SER B 1 64 ? -6.957 2.285 0.484 1 86.81 64 SER B O 1
ATOM 1439 N N . MET B 1 65 ? -7.484 2.129 -1.717 1 92.81 65 MET B N 1
ATOM 1440 C CA . MET B 1 65 ? -6.168 2.594 -2.146 1 92.81 65 MET B CA 1
ATOM 1441 C C . MET B 1 65 ? -6.293 3.734 -3.152 1 92.81 65 MET B C 1
ATOM 1443 O O . MET B 1 65 ? -7.32 3.863 -3.822 1 92.81 65 MET B O 1
ATOM 1447 N N . SER B 1 66 ? -5.246 4.57 -3.156 1 95.12 66 SER B N 1
ATOM 1448 C CA . SER B 1 66 ? -5.219 5.613 -4.176 1 95.12 66 SER B CA 1
ATOM 1449 C C . SER B 1 66 ? -3.789 5.977 -4.559 1 95.12 66 SER B C 1
ATOM 1451 O O . SER B 1 66 ? -2.867 5.82 -3.758 1 95.12 66 SER B O 1
ATOM 1453 N N . ARG B 1 67 ? -3.688 6.355 -5.75 1 96.69 67 ARG B N 1
ATOM 1454 C CA . ARG B 1 67 ? -2.469 7.012 -6.219 1 96.69 67 ARG B CA 1
ATOM 1455 C C . ARG B 1 67 ? -2.578 8.523 -6.09 1 96.69 67 ARG B C 1
ATOM 1457 O O . ARG B 1 67 ? -3.564 9.125 -6.527 1 96.69 67 ARG B O 1
ATOM 1464 N N . LEU B 1 68 ? -1.612 9.141 -5.539 1 96.31 68 LEU B N 1
ATOM 1465 C CA . LEU B 1 68 ? -1.502 10.586 -5.418 1 96.31 68 LEU B CA 1
ATOM 1466 C C . LEU B 1 68 ? -0.337 11.117 -6.25 1 96.31 68 LEU B C 1
ATOM 1468 O O . LEU B 1 68 ? 0.803 10.68 -6.074 1 96.31 68 LEU B O 1
ATOM 1472 N N . ASP B 1 69 ? -0.653 12 -7.145 1 96.88 69 ASP B N 1
ATOM 1473 C CA . ASP B 1 69 ? 0.355 12.727 -7.902 1 96.88 69 ASP B CA 1
ATOM 1474 C C . ASP B 1 69 ? 0.385 14.203 -7.496 1 96.88 69 ASP B C 1
ATOM 1476 O O . ASP B 1 69 ? -0.643 14.883 -7.527 1 96.88 69 ASP B O 1
ATOM 1480 N N . VAL B 1 70 ? 1.545 14.641 -7.148 1 95.69 70 VAL B N 1
ATOM 1481 C CA . VAL B 1 70 ? 1.728 16.047 -6.781 1 95.69 70 VAL B CA 1
ATOM 1482 C C . VAL B 1 70 ? 2.725 16.703 -7.73 1 95.69 70 VAL B C 1
ATOM 1484 O O . VAL B 1 70 ? 3.881 16.281 -7.816 1 95.69 70 VAL B O 1
ATOM 1487 N N . GLY B 1 71 ? 2.248 17.672 -8.43 1 94.81 71 GLY B N 1
ATOM 1488 C CA . GLY B 1 71 ? 3.125 18.438 -9.305 1 94.81 71 GLY B CA 1
ATOM 1489 C C . GLY B 1 71 ? 3.998 19.422 -8.547 1 94.81 71 GLY B C 1
ATOM 1490 O O . GLY B 1 71 ? 3.873 19.562 -7.328 1 94.81 71 GLY B O 1
ATOM 1491 N N . VAL B 1 72 ? 4.891 20.031 -9.305 1 91.81 72 VAL B N 1
ATOM 1492 C CA . VAL B 1 72 ? 5.746 21.047 -8.703 1 91.81 72 VAL B CA 1
ATOM 1493 C C . VAL B 1 72 ? 4.879 22.141 -8.086 1 91.81 72 VAL B C 1
ATOM 1495 O O . VAL B 1 72 ? 4.039 22.734 -8.766 1 91.81 72 VAL B O 1
ATOM 1498 N N . GLY B 1 73 ? 5.047 22.297 -6.754 1 88.94 73 GLY B N 1
ATOM 1499 C CA . GLY B 1 73 ? 4.289 23.328 -6.066 1 88.94 73 GLY B CA 1
ATOM 1500 C C . GLY B 1 73 ? 2.896 22.875 -5.668 1 88.94 73 GLY B C 1
ATOM 1501 O O . GLY B 1 73 ? 2.115 23.656 -5.129 1 88.94 73 GLY B O 1
ATOM 1502 N N . GLY B 1 74 ? 2.555 21.688 -5.977 1 91.94 74 GLY B N 1
ATOM 1503 C CA . GLY B 1 74 ? 1.245 21.172 -5.613 1 91.94 74 GLY B CA 1
ATOM 1504 C C . GLY B 1 74 ? 1.057 21.016 -4.117 1 91.94 74 GLY B C 1
ATOM 1505 O O . GLY B 1 74 ? 2.02 20.766 -3.385 1 91.94 74 GLY B O 1
ATOM 1506 N N . VAL B 1 75 ? -0.21 21.219 -3.68 1 87.25 75 VAL B N 1
ATOM 1507 C CA . VAL B 1 75 ? -0.505 21.109 -2.256 1 87.25 75 VAL B CA 1
ATOM 1508 C C . VAL B 1 75 ? -1.808 20.328 -2.055 1 87.25 75 VAL B C 1
ATOM 1510 O O . VAL B 1 75 ? -2.781 20.547 -2.781 1 87.25 75 VAL B O 1
ATOM 1513 N N . VAL B 1 76 ? -1.71 19.438 -1.073 1 89.19 76 VAL B N 1
ATOM 1514 C CA . VAL B 1 76 ? -2.953 18.828 -0.62 1 89.19 76 VAL B CA 1
ATOM 1515 C C . VAL B 1 76 ? -3.521 19.609 0.558 1 89.19 76 VAL B C 1
ATOM 1517 O O . VAL B 1 76 ? -2.889 19.703 1.612 1 89.19 76 VAL B O 1
ATOM 1520 N N . PRO B 1 77 ? -4.633 20.141 0.392 1 86 77 PRO B N 1
ATOM 1521 C CA . PRO B 1 77 ? -5.184 20.938 1.488 1 86 77 PRO B CA 1
ATOM 1522 C C . PRO B 1 77 ? -5.402 20.125 2.762 1 86 77 PRO B C 1
ATOM 1524 O O . PRO B 1 77 ? -5.562 18.906 2.697 1 86 77 PRO B O 1
ATOM 1527 N N . ILE B 1 78 ? -5.465 20.922 3.816 1 85.25 78 ILE B N 1
ATOM 1528 C CA . ILE B 1 78 ? -5.73 20.281 5.105 1 85.25 78 ILE B CA 1
ATOM 1529 C C . ILE B 1 78 ? -7.137 19.688 5.105 1 85.25 78 ILE B C 1
ATOM 1531 O O . ILE B 1 78 ? -8.086 20.312 4.637 1 85.25 78 ILE B O 1
ATOM 1535 N N . HIS B 1 79 ? -7.254 18.406 5.535 1 87.94 79 HIS B N 1
ATOM 1536 C CA . HIS B 1 79 ? -8.539 17.719 5.629 1 87.94 79 HIS B CA 1
ATOM 1537 C C . HIS B 1 79 ? -8.484 16.578 6.648 1 87.94 79 HIS B C 1
ATOM 1539 O O . HIS B 1 79 ? -7.422 16.297 7.207 1 87.94 79 HIS B O 1
ATOM 1545 N N . SER B 1 80 ? -9.688 16.125 7 1 83.81 80 SER B N 1
ATOM 1546 C CA . SER B 1 80 ? -9.773 15 7.922 1 83.81 80 SER B CA 1
ATOM 1547 C C . SER B 1 80 ? -10.5 13.82 7.289 1 83.81 80 SER B C 1
ATOM 1549 O O . SER B 1 80 ? -11.266 13.992 6.34 1 83.81 80 SER B O 1
ATOM 1551 N N . HIS B 1 81 ? -10.078 12.688 7.742 1 79.44 81 HIS B N 1
ATOM 1552 C CA . HIS B 1 81 ? -10.734 11.461 7.305 1 79.44 81 HIS B CA 1
ATOM 1553 C C . HIS B 1 81 ? -11.18 10.625 8.5 1 79.44 81 HIS B C 1
ATOM 1555 O O . HIS B 1 81 ? -10.562 10.672 9.562 1 79.44 81 HIS B O 1
ATOM 1561 N N . GLY B 1 82 ? -12.25 9.883 8.281 1 79.62 82 GLY B N 1
ATOM 1562 C CA . GLY B 1 82 ? -12.844 9.078 9.336 1 79.62 82 GLY B CA 1
ATOM 1563 C C . GLY B 1 82 ? -12.109 7.77 9.578 1 79.62 82 GLY B C 1
ATOM 1564 O O . GLY B 1 82 ? -12.508 6.977 10.438 1 79.62 82 GLY B O 1
ATOM 1565 N N . VAL B 1 83 ? -11.133 7.551 8.82 1 81.31 83 VAL B N 1
ATOM 1566 C CA . VAL B 1 83 ? -10.383 6.309 8.977 1 81.31 83 VAL B CA 1
ATOM 1567 C C . VAL B 1 83 ? -8.891 6.613 9.023 1 81.31 83 VAL B C 1
ATOM 1569 O O . VAL B 1 83 ? -8.461 7.727 8.711 1 81.31 83 VAL B O 1
ATOM 1572 N N . SER B 1 84 ? -8.102 5.668 9.508 1 84.25 84 SER B N 1
ATOM 1573 C CA . SER B 1 84 ? -6.648 5.812 9.445 1 84.25 84 SER B CA 1
ATOM 1574 C C . SER B 1 84 ? -6.145 5.727 8.008 1 84.25 84 SER B C 1
ATOM 1576 O O . SER B 1 84 ? -6.734 5.039 7.18 1 84.25 84 SER B O 1
ATOM 1578 N N . LYS B 1 85 ? -5.086 6.426 7.852 1 88.88 85 LYS B N 1
ATOM 1579 C CA . LYS B 1 85 ? -4.48 6.48 6.523 1 88.88 85 LYS B CA 1
ATOM 1580 C C . LYS B 1 85 ? -2.986 6.184 6.59 1 88.88 85 LYS B C 1
ATOM 1582 O O . LYS B 1 85 ? -2.326 6.508 7.578 1 88.88 85 LYS B O 1
ATOM 1587 N N . LEU B 1 86 ? -2.525 5.582 5.609 1 91.94 86 LEU B N 1
ATOM 1588 C CA . LEU B 1 86 ? -1.099 5.355 5.414 1 91.94 86 LEU B CA 1
ATOM 1589 C C . LEU B 1 86 ? -0.659 5.832 4.035 1 91.94 86 LEU B C 1
ATOM 1591 O O . LEU B 1 86 ? -1.349 5.594 3.039 1 91.94 86 LEU B O 1
ATOM 1595 N N . ILE B 1 87 ? 0.473 6.551 3.973 1 94.94 87 ILE B N 1
ATOM 1596 C CA . ILE B 1 87 ? 1.035 6.941 2.686 1 94.94 87 ILE B CA 1
ATOM 1597 C C . ILE B 1 87 ? 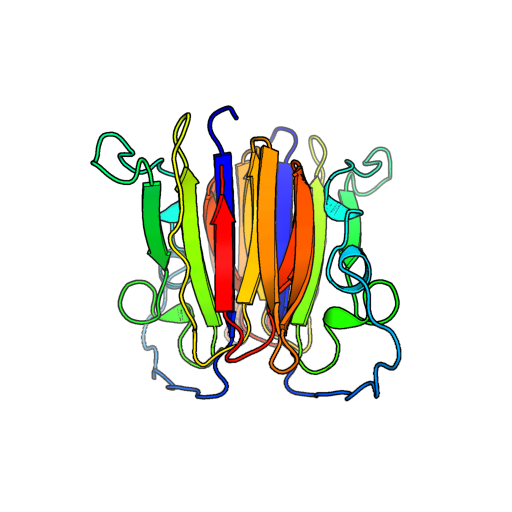2.371 6.238 2.471 1 94.94 87 ILE B C 1
ATOM 1599 O O . ILE B 1 87 ? 3.156 6.078 3.408 1 94.94 87 ILE B O 1
ATOM 1603 N N . LEU B 1 88 ? 2.598 5.754 1.284 1 96.62 88 LEU B N 1
ATOM 1604 C CA . LEU B 1 88 ? 3.879 5.258 0.79 1 96.62 88 LEU B CA 1
ATOM 1605 C C . LEU B 1 88 ? 4.395 6.129 -0.349 1 96.62 88 LEU B C 1
ATOM 1607 O O . LEU B 1 88 ? 3.736 6.266 -1.382 1 96.62 88 LEU B O 1
ATOM 1611 N N . VAL B 1 89 ? 5.59 6.645 -0.195 1 97.12 89 VAL B N 1
ATOM 1612 C CA . VAL B 1 89 ? 6.168 7.449 -1.267 1 97.12 89 VAL B CA 1
ATOM 1613 C C . VAL B 1 89 ? 6.824 6.535 -2.301 1 97.12 89 VAL B C 1
ATOM 1615 O O . VAL B 1 89 ? 7.73 5.766 -1.974 1 97.12 89 VAL B O 1
ATOM 1618 N N . ILE B 1 90 ? 6.355 6.668 -3.455 1 97.12 90 ILE B N 1
ATOM 1619 C CA . ILE B 1 90 ? 6.855 5.836 -4.547 1 97.12 90 ILE B CA 1
ATOM 1620 C C . ILE B 1 90 ? 7.996 6.555 -5.262 1 97.12 90 ILE B C 1
ATOM 1622 O O . ILE B 1 90 ? 8.969 5.926 -5.68 1 97.12 90 ILE B O 1
ATOM 1626 N N . GLU B 1 91 ? 7.836 7.848 -5.453 1 95.44 91 GLU B N 1
ATOM 1627 C CA . GLU B 1 91 ? 8.82 8.703 -6.117 1 95.44 91 GLU B CA 1
ATOM 1628 C C . GLU B 1 91 ? 8.758 10.125 -5.582 1 95.44 91 GLU B C 1
ATOM 1630 O O . GLU B 1 91 ? 7.676 10.656 -5.32 1 95.44 91 GLU B O 1
ATOM 1635 N N . GLY B 1 92 ? 9.969 10.75 -5.453 1 94.75 92 GLY B N 1
ATOM 1636 C CA . GLY B 1 92 ? 10.047 12.148 -5.086 1 94.75 92 GLY B CA 1
ATOM 1637 C C . GLY B 1 92 ? 10.148 12.367 -3.586 1 94.75 92 GLY B C 1
ATOM 1638 O O . GLY B 1 92 ? 10.57 11.469 -2.852 1 94.75 92 GLY B O 1
ATOM 1639 N N . LEU B 1 93 ? 9.961 13.68 -3.252 1 94.5 93 LEU B N 1
ATOM 1640 C CA . LEU B 1 93 ? 10.039 14.156 -1.877 1 94.5 93 LEU B CA 1
ATOM 1641 C C . LEU B 1 93 ? 8.805 14.977 -1.514 1 94.5 93 LEU B C 1
ATOM 1643 O O . LEU B 1 93 ? 8.336 15.789 -2.314 1 94.5 93 LEU B O 1
ATOM 1647 N N . ILE B 1 94 ? 8.305 14.688 -0.246 1 93.25 94 ILE B N 1
ATOM 1648 C CA . ILE B 1 94 ? 7.105 15.414 0.142 1 93.25 94 ILE B CA 1
ATOM 1649 C C . ILE B 1 94 ? 7.129 15.688 1.645 1 93.25 94 ILE B C 1
ATOM 1651 O O . ILE B 1 94 ? 7.555 14.836 2.43 1 93.25 94 ILE B O 1
ATOM 1655 N N . LEU B 1 95 ? 6.672 16.859 1.981 1 93.31 95 LEU B N 1
ATOM 1656 C CA . LEU B 1 95 ? 6.398 17.156 3.381 1 93.31 95 LEU B CA 1
ATOM 1657 C C . LEU B 1 95 ? 4.984 16.734 3.766 1 93.31 95 LEU B C 1
ATOM 1659 O O . LEU B 1 95 ? 4.012 17.172 3.145 1 93.31 95 LEU B O 1
ATOM 1663 N N . ALA B 1 96 ? 4.898 15.812 4.746 1 93 96 ALA B N 1
ATOM 1664 C CA . ALA B 1 96 ? 3.605 15.281 5.176 1 93 96 ALA B CA 1
ATOM 1665 C C . ALA B 1 96 ? 3.473 15.32 6.695 1 93 96 ALA B C 1
ATOM 1667 O O . ALA B 1 96 ? 4.465 15.188 7.414 1 93 96 ALA B O 1
ATOM 1668 N N . GLY B 1 97 ? 2.189 15.453 7.082 1 91.56 97 GLY B N 1
ATOM 1669 C CA . GLY B 1 97 ? 1.978 15.445 8.523 1 91.56 97 GLY B CA 1
ATOM 1670 C C . GLY B 1 97 ? 0.528 15.672 8.914 1 91.56 97 GLY B C 1
ATOM 1671 O O . GLY B 1 97 ? -0.362 15.633 8.062 1 91.56 97 GLY B O 1
ATOM 1672 N N . PHE B 1 98 ? 0.336 15.766 10.273 1 90.25 98 PHE B N 1
ATOM 1673 C CA . PHE B 1 98 ? -0.989 15.977 10.844 1 90.25 98 PHE B CA 1
ATOM 1674 C C . PHE B 1 98 ? -0.896 16.75 12.156 1 90.25 98 PHE B C 1
ATOM 1676 O O . PHE B 1 98 ? 0.195 16.922 12.703 1 90.25 98 PHE B O 1
ATOM 1683 N N . ILE B 1 99 ? -1.989 17.266 12.469 1 87.75 99 ILE B N 1
ATOM 1684 C CA . ILE B 1 99 ? -2.154 17.938 13.742 1 87.75 99 ILE B CA 1
ATOM 1685 C C . ILE B 1 99 ? -3.086 17.141 14.648 1 87.75 99 ILE B C 1
ATOM 1687 O O . ILE B 1 99 ? -4.176 16.734 14.227 1 87.75 99 ILE B O 1
ATOM 1691 N N . ASP B 1 100 ? -2.6 16.922 15.828 1 84.06 100 ASP B N 1
ATOM 1692 C CA . ASP B 1 100 ? -3.449 16.078 16.672 1 84.06 100 ASP B CA 1
ATOM 1693 C C . ASP B 1 100 ? -4.457 16.938 17.453 1 84.06 100 ASP B C 1
ATOM 1695 O O . ASP B 1 100 ? -4.551 18.141 17.234 1 84.06 100 ASP B O 1
ATOM 1699 N N . SER B 1 101 ? -5.254 16.266 18.281 1 83.38 101 SER B N 1
ATOM 1700 C CA . SER B 1 101 ? -6.355 16.922 18.984 1 83.38 101 SER B CA 1
ATOM 1701 C C . SER B 1 101 ? -5.84 17.922 20.016 1 83.38 101 SER B C 1
ATOM 1703 O O . SER B 1 101 ? -6.586 18.781 20.484 1 83.38 101 SER B O 1
ATOM 1705 N N . ASN B 1 102 ? -4.574 17.875 20.406 1 85.12 102 ASN B N 1
ATOM 1706 C CA . ASN B 1 102 ? -3.949 18.812 21.328 1 85.12 102 ASN B CA 1
ATOM 1707 C C . ASN B 1 102 ? -3.17 19.891 20.594 1 85.12 102 ASN B C 1
ATOM 1709 O O . ASN B 1 102 ? -2.295 20.547 21.172 1 85.12 102 ASN B O 1
ATOM 1713 N N . ASP B 1 103 ? -3.297 19.891 19.297 1 85.94 103 ASP B N 1
ATOM 1714 C CA . ASP B 1 103 ? -2.697 20.906 18.438 1 85.94 103 ASP B CA 1
ATOM 1715 C C . ASP B 1 103 ? -1.189 20.688 18.312 1 85.94 103 ASP B C 1
ATOM 1717 O O . ASP B 1 103 ? -0.448 21.641 18.016 1 85.94 103 ASP B O 1
ATOM 1721 N N . GLN B 1 104 ? -0.826 19.562 18.688 1 87.94 104 GLN B N 1
ATOM 1722 C CA . GLN B 1 104 ? 0.56 19.203 18.391 1 87.94 104 GLN B CA 1
ATOM 1723 C C . GLN B 1 104 ? 0.741 18.875 16.922 1 87.94 104 GLN B C 1
ATOM 1725 O O . GLN B 1 104 ? -0.092 18.172 16.328 1 87.94 104 GLN B O 1
ATOM 1730 N N . VAL B 1 105 ? 1.861 19.375 16.406 1 87.56 105 VAL B N 1
ATOM 1731 C CA . VAL B 1 105 ? 2.104 19.234 14.969 1 87.56 105 VAL B CA 1
ATOM 1732 C C . VAL B 1 105 ? 3.145 18.141 14.727 1 87.56 105 VAL B C 1
ATOM 1734 O O . VAL B 1 105 ? 4.199 18.125 15.367 1 87.56 105 VAL B O 1
ATOM 1737 N N . TYR B 1 106 ? 2.836 17.219 13.852 1 90.88 106 TYR B N 1
ATOM 1738 C CA . TYR B 1 106 ? 3.719 16.141 13.438 1 90.88 106 TYR B CA 1
ATOM 1739 C C . TYR B 1 106 ? 4.008 16.219 11.938 1 90.88 106 TYR B C 1
ATOM 1741 O O . TYR B 1 106 ? 3.189 15.789 11.125 1 90.88 106 TYR B O 1
ATOM 1749 N N . TYR B 1 107 ? 5.16 16.812 11.477 1 92.44 107 TYR B N 1
ATOM 1750 C CA . TYR B 1 107 ? 5.535 16.891 10.07 1 92.44 107 TYR B CA 1
ATOM 1751 C C . TYR B 1 107 ? 6.883 16.219 9.828 1 92.44 107 TYR B C 1
ATOM 1753 O O . TYR B 1 107 ? 7.781 16.281 10.672 1 92.44 107 TYR B O 1
ATOM 1761 N N . GLU B 1 108 ? 7.012 15.633 8.703 1 93.94 108 GLU B N 1
ATOM 1762 C CA . GLU B 1 108 ? 8.25 14.984 8.273 1 93.94 108 GLU B CA 1
ATOM 1763 C C . GLU B 1 108 ? 8.406 15.062 6.754 1 93.94 108 GLU B C 1
ATOM 1765 O O . GLU B 1 108 ? 7.422 14.992 6.02 1 93.94 108 GLU B O 1
ATOM 1770 N N . THR B 1 109 ? 9.633 15.242 6.297 1 94.56 109 THR B N 1
ATOM 1771 C CA . THR B 1 109 ? 9.93 15.07 4.879 1 94.56 109 THR B CA 1
ATOM 1772 C C . THR B 1 109 ? 10.094 13.594 4.531 1 94.56 109 THR B C 1
ATOM 1774 O O . THR B 1 109 ? 10.93 12.906 5.121 1 94.56 109 THR B O 1
ATOM 1777 N N . LEU B 1 110 ? 9.266 13.18 3.646 1 95.44 110 LEU B N 1
ATOM 1778 C CA . LEU B 1 110 ? 9.289 11.781 3.227 1 95.44 110 LEU B CA 1
ATOM 1779 C C . LEU B 1 110 ? 9.93 11.641 1.85 1 95.44 110 LEU B C 1
ATOM 1781 O O . LEU B 1 110 ? 9.727 12.484 0.974 1 95.44 110 LEU B O 1
ATOM 1785 N N . THR B 1 111 ? 10.695 10.562 1.688 1 95.94 111 THR B N 1
ATOM 1786 C CA . THR B 1 111 ? 11.289 10.234 0.397 1 95.94 111 THR B CA 1
ATOM 1787 C C . THR B 1 111 ? 10.883 8.828 -0.041 1 95.94 111 THR B C 1
ATOM 1789 O O . THR B 1 111 ? 10.148 8.141 0.666 1 95.94 111 THR B O 1
ATOM 1792 N N . LYS B 1 112 ? 11.328 8.484 -1.229 1 95.88 112 LYS B N 1
ATOM 1793 C CA . LYS B 1 112 ? 10.953 7.195 -1.808 1 95.88 112 LYS B CA 1
ATOM 1794 C C . LYS B 1 112 ? 11.117 6.07 -0.792 1 95.88 112 LYS B C 1
ATOM 1796 O O . LYS B 1 112 ? 12.195 5.902 -0.21 1 95.88 112 LYS B O 1
ATOM 1801 N N . GLY B 1 113 ? 10 5.344 -0.57 1 96.44 113 GLY B N 1
ATOM 1802 C CA . GLY B 1 113 ? 10.023 4.18 0.302 1 96.44 113 GLY B CA 1
ATOM 1803 C C . GLY B 1 113 ? 9.586 4.484 1.721 1 96.44 113 GLY B C 1
ATOM 1804 O O . GLY B 1 113 ? 9.289 3.574 2.496 1 96.44 113 GLY B O 1
ATOM 1805 N N . ASP B 1 114 ? 9.547 5.719 2.09 1 96.44 114 ASP B N 1
ATOM 1806 C CA . ASP B 1 114 ? 9.039 6.078 3.41 1 96.44 114 ASP B CA 1
ATOM 1807 C C . ASP B 1 114 ? 7.531 5.84 3.502 1 96.44 114 ASP B C 1
ATOM 1809 O O . ASP B 1 114 ? 6.801 6.07 2.537 1 96.44 114 ASP B O 1
ATOM 1813 N N . ILE B 1 115 ? 7.133 5.375 4.715 1 96.19 115 ILE B N 1
ATOM 1814 C CA . ILE B 1 115 ? 5.703 5.328 5 1 96.19 115 ILE B CA 1
ATOM 1815 C C . ILE B 1 115 ? 5.395 6.176 6.234 1 96.19 115 ILE B C 1
ATOM 1817 O O . ILE B 1 115 ? 6.238 6.316 7.121 1 96.19 115 ILE B O 1
ATOM 1821 N N . MET B 1 116 ? 4.246 6.754 6.262 1 94.19 116 MET B N 1
ATOM 1822 C CA . MET B 1 116 ? 3.738 7.492 7.414 1 94.19 116 MET B CA 1
ATOM 1823 C C . MET B 1 116 ? 2.291 7.113 7.711 1 94.19 116 MET B C 1
ATOM 1825 O O . MET B 1 116 ? 1.483 6.965 6.789 1 94.19 116 MET B O 1
ATOM 1829 N N . ILE B 1 117 ? 1.977 6.977 8.961 1 91.31 117 ILE B N 1
ATOM 1830 C CA . ILE B 1 117 ? 0.609 6.707 9.391 1 91.31 117 ILE B CA 1
ATOM 1831 C C . ILE B 1 117 ? -0.047 8 9.867 1 91.31 117 ILE B C 1
ATOM 1833 O O . ILE B 1 117 ? 0.562 8.773 10.609 1 91.31 117 ILE B O 1
ATOM 1837 N N . PHE B 1 118 ? -1.238 8.18 9.383 1 89.94 118 PHE B N 1
ATOM 1838 C CA . PHE B 1 118 ? -2.104 9.258 9.852 1 89.94 118 PHE B CA 1
ATOM 1839 C C . PHE B 1 118 ? -3.26 8.703 10.68 1 89.94 118 PHE B C 1
ATOM 1841 O O . PHE B 1 118 ? -4.16 8.055 10.133 1 89.94 118 PHE B O 1
ATOM 1848 N N . PRO B 1 119 ? -3.225 9.008 11.938 1 85.88 119 PRO B N 1
ATOM 1849 C CA . PRO B 1 119 ? -4.297 8.469 12.773 1 85.88 119 PRO B CA 1
ATOM 1850 C C . PRO B 1 119 ? -5.676 9 12.391 1 85.88 119 PRO B C 1
ATOM 1852 O O . PRO B 1 119 ? -5.781 10.094 11.828 1 85.88 119 PRO B O 1
ATOM 1855 N N . GLN B 1 120 ? -6.656 8.219 12.758 1 82.81 120 GLN B N 1
ATOM 1856 C CA . GLN B 1 120 ? -8.039 8.531 12.43 1 82.81 120 GLN B CA 1
ATOM 1857 C C . GLN B 1 120 ? -8.445 9.891 12.984 1 82.81 120 GLN B C 1
ATOM 1859 O O . GLN B 1 120 ? -8.086 10.242 14.109 1 82.81 120 GLN B O 1
ATOM 1864 N N . SER B 1 121 ? -9.172 10.656 12.133 1 77.81 121 SER B N 1
ATOM 1865 C CA . SER B 1 121 ? -9.898 11.867 12.5 1 77.81 121 SER B CA 1
ATOM 1866 C C . SER B 1 121 ? -8.945 13.023 12.758 1 77.81 121 SER B C 1
ATOM 1868 O O . SER B 1 121 ? -9.336 14.047 13.328 1 77.81 121 SER B O 1
ATOM 1870 N N . LEU B 1 122 ? -7.664 12.875 12.5 1 77.62 122 LEU B N 1
ATOM 1871 C CA . LEU B 1 122 ? -6.738 13.992 12.648 1 77.62 122 LEU B CA 1
ATOM 1872 C C . LEU B 1 122 ? -6.621 14.781 11.352 1 77.62 122 LEU B C 1
ATOM 1874 O O . LEU B 1 122 ? -6.77 14.219 10.258 1 77.62 122 LEU B O 1
ATOM 1878 N N . ARG B 1 123 ? -6.359 16 11.523 1 79.94 123 ARG B N 1
ATOM 1879 C CA . ARG B 1 123 ? -6.188 16.875 10.367 1 79.94 123 ARG B CA 1
ATOM 1880 C C . ARG B 1 123 ? -4.855 16.609 9.672 1 79.94 123 ARG B C 1
ATOM 1882 O O . ARG B 1 123 ? -3.797 16.703 10.297 1 79.94 123 ARG B O 1
ATOM 1889 N N . THR B 1 124 ? -4.965 16.219 8.359 1 82.25 124 THR B N 1
ATOM 1890 C CA . THR B 1 124 ? -3.764 15.859 7.613 1 82.25 124 THR B CA 1
ATOM 1891 C C . THR B 1 124 ? -3.52 16.828 6.465 1 82.25 124 THR B C 1
ATOM 1893 O O . THR B 1 124 ? -4.469 17.375 5.895 1 82.25 124 THR B O 1
ATOM 1896 N N . SER B 1 125 ? -2.266 17.188 6.207 1 77 125 SER B N 1
ATOM 1897 C CA . SER B 1 125 ? -1.859 18.016 5.07 1 77 125 SER B CA 1
ATOM 1898 C C . SER B 1 125 ? -0.561 17.5 4.457 1 77 125 SER B C 1
ATOM 1900 O O . SER B 1 125 ? 0.241 16.859 5.133 1 77 125 SER B O 1
ATOM 1902 N N . LEU B 1 126 ? -0.479 17.734 3.125 1 76.44 126 LEU B N 1
ATOM 1903 C CA . LEU B 1 126 ? 0.753 17.469 2.393 1 76.44 126 LEU B CA 1
ATOM 1904 C C . LEU B 1 126 ? 1.21 18.703 1.618 1 76.44 126 LEU B C 1
ATOM 1906 O O . LEU B 1 126 ? 0.934 18.828 0.423 1 76.44 126 LEU B O 1
ATOM 1910 N N . PRO B 1 127 ? 1.92 19.562 2.307 1 66.94 127 PRO B N 1
ATOM 1911 C CA . PRO B 1 127 ? 2.455 20.703 1.57 1 66.94 127 PRO B CA 1
ATOM 1912 C C . PRO B 1 127 ? 3.67 20.344 0.718 1 66.94 127 PRO B C 1
ATOM 1914 O O . PRO B 1 127 ? 4.477 19.5 1.114 1 66.94 127 PRO B O 1
ATOM 1917 N N . SER B 1 128 ? 3.508 20.266 -0.624 1 62.09 128 SER B N 1
ATOM 1918 C CA . SER B 1 128 ? 4.652 19.969 -1.478 1 62.09 128 SER B CA 1
ATOM 1919 C C . SER B 1 128 ? 5.66 21.125 -1.476 1 62.09 128 SER B C 1
ATOM 1921 O O . SER B 1 128 ? 5.293 22.266 -1.238 1 62.09 128 SER B O 1
#

Solvent-accessible surface area (backbone atoms only — not comparable to full-atom values): 13050 Å² total; per-residue (Å²): 84,59,55,26,34,30,39,37,39,36,52,44,93,63,59,52,85,75,87,79,76,88,79,53,46,68,60,32,46,46,62,72,52,46,57,86,54,73,29,89,53,98,46,12,46,22,77,42,80,46,34,44,90,85,34,57,65,36,44,43,67,14,46,35,38,29,29,37,30,30,28,68,66,7,44,46,70,75,45,68,41,92,39,35,35,36,39,36,30,70,36,45,49,38,38,38,36,36,34,46,99,83,68,47,77,29,65,45,79,37,39,47,28,22,33,38,60,42,64,55,63,30,41,31,35,33,54,65,84,58,55,27,35,30,40,36,38,34,52,43,92,61,58,50,85,74,87,80,76,89,77,54,44,67,60,34,47,45,62,71,54,47,58,85,57,71,30,90,53,97,47,12,45,21,77,42,80,46,35,45,91,84,35,56,66,36,42,43,65,14,45,36,39,29,28,38,30,31,28,67,67,8,43,45,69,76,43,68,43,90,38,36,35,35,41,35,28,69,37,46,49,40,37,38,36,37,34,45,98,83,69,46,77,27,66,46,79,39,37,47,28,21,32,38,59,41,63,56,65,31,41,32,35,34,55,65